Protein AF-A0A2S2PAQ0-F1 (afdb_monomer)

Secondary structure (DSSP, 8-state):
------PPP----SSHHHHHHHHHHHTHHHHHHTT--PPPPPPPEEEEEEEGGGHHHHHHHHHHTTTTEEEEEEESS--SSS--EEESSHHHHHHH-HHHH-TT-EEEEEEEPPTTSHHHHHHHTT--SEE-SSHHHHHHHHHHHS-TTGGGPPPHHHHHHHHHHHHHHHHHHHHHTTSSS------------

pLDDT: mean 84.8, std 15.91, range [36.09, 98.38]

InterPro domains:
  IPR031827 Domain of unknown function DUF4746 [PF15928] (6-154)

Nearest PDB structures (foldseek):
  3bkt-assembly3_D  TM=5.521E-01  e=5.620E-01  Escherichia coli
  8eau-assembly1_a  TM=3.356E-01  e=1.263E+00  Saccharomyces cerevisiae
  4fu0-assembly1_B  TM=3.353E-01  e=1.344E+00  Enterococcus faecalis

Mean predicted aligned error: 11.17 Å

Solvent-accessible surface area (backbone atoms only — not comparable to full-atom values): 11543 Å² total; per-residue (Å²): 134,84,78,87,73,81,75,80,85,75,92,71,60,88,51,66,58,52,35,41,49,49,47,47,68,77,39,42,71,62,29,61,79,65,70,59,73,66,72,72,81,81,73,58,17,31,26,37,32,32,54,45,90,46,43,85,69,47,51,63,53,47,65,78,35,53,90,39,44,80,47,62,34,34,20,51,39,91,44,68,90,70,53,44,52,35,34,71,56,70,68,57,51,63,77,62,30,68,84,72,56,44,89,60,18,20,36,39,34,31,33,43,69,50,92,84,42,55,68,56,49,62,53,52,76,71,60,50,81,42,65,43,94,42,43,70,55,6,45,62,53,32,47,48,74,49,42,98,59,45,90,78,56,78,19,54,56,58,54,52,49,53,54,51,51,53,53,50,49,55,51,51,55,55,53,67,70,60,69,80,80,82,83,82,84,80,80,85,78,86,80,86,137

Sequence (193 aa):
MKTDKKIPSVYTPRNPLSKASALTILFRKFCQNKGYVAPQPPLPQYLIIFDISKSNTVLPIIEDLEKAVVYYGFFRNADPENPKLLCKDPELLTTYGMDNVGKDAKLVLSVLMDDKEKSLLRFIDLGPIYVSPDHEVGIDDAIKFFPYNFDEMDGEIKLWLTQQEMKNEDMVEEYEFGEDEEGIIEEYSSQDQ

Foldseek 3Di:
DPPPDPDDDDDADPDPLSNLVCCCVVPVVVCVVVVNDRDDDDAQKKKFKAFPVCCVVVVVLCVVPVVFWPAKFKFLALDLQDTATAARDPVLDVVCDPVNSDRRIMIMTIGHQDDPCPSVVVSVVSPTPDMQPTRVSRVVSCCSNQPPCNVVDGHPSVVVVVVVVVVVVVVVVVVVVVPPPDDDDDDDDDDDD

Organism: Schizaphis graminum (NCBI:txid13262)

Structure (mmCIF, N/CA/C/O backbone):
data_AF-A0A2S2PAQ0-F1
#
_entry.id   AF-A0A2S2PAQ0-F1
#
loop_
_atom_site.group_PDB
_atom_site.id
_atom_site.type_symbol
_atom_site.label_atom_id
_atom_site.label_alt_id
_atom_site.label_comp_id
_atom_site.label_asym_id
_atom_site.label_entity_id
_atom_site.label_seq_id
_atom_site.pdbx_PDB_ins_code
_atom_site.Cartn_x
_atom_site.Cartn_y
_atom_site.Cartn_z
_atom_site.occupancy
_atom_site.B_iso_or_equiv
_atom_site.auth_seq_id
_atom_site.auth_comp_id
_atom_site.auth_asym_id
_atom_site.auth_atom_id
_atom_site.pdbx_PDB_model_num
ATOM 1 N N . MET A 1 1 ? 5.548 11.278 58.841 1.00 43.03 1 MET A N 1
ATOM 2 C CA . MET A 1 1 ? 4.468 10.335 58.471 1.00 43.03 1 MET A CA 1
ATOM 3 C C . MET A 1 1 ? 4.630 9.961 57.003 1.00 43.03 1 MET A C 1
ATOM 5 O O . MET A 1 1 ? 4.359 10.797 56.153 1.00 43.03 1 MET A O 1
ATOM 9 N N . LYS A 1 2 ? 5.139 8.760 56.694 1.00 50.47 2 LYS A N 1
ATOM 10 C CA . LYS A 1 2 ? 5.121 8.225 55.324 1.00 50.47 2 LYS A CA 1
ATOM 11 C C . LYS A 1 2 ? 3.715 7.691 55.074 1.00 50.47 2 LYS A C 1
ATOM 13 O O . LYS A 1 2 ? 3.274 6.791 55.779 1.00 50.47 2 LYS A O 1
ATOM 18 N N . THR A 1 3 ? 2.986 8.302 54.152 1.00 54.00 3 THR A N 1
ATOM 19 C CA . THR A 1 3 ? 1.668 7.819 53.743 1.00 54.00 3 THR A CA 1
ATOM 20 C C . THR A 1 3 ? 1.889 6.529 52.958 1.00 54.00 3 THR A C 1
ATOM 22 O O . THR A 1 3 ? 2.399 6.574 51.841 1.00 54.00 3 THR A O 1
ATOM 25 N N . ASP A 1 4 ? 1.555 5.386 53.558 1.00 67.81 4 ASP A N 1
ATOM 26 C CA . ASP A 1 4 ? 1.570 4.059 52.929 1.00 67.81 4 ASP A CA 1
ATOM 27 C C . ASP A 1 4 ? 0.431 3.991 51.893 1.00 67.81 4 ASP A C 1
ATOM 29 O O . ASP A 1 4 ? -0.640 3.421 52.101 1.00 67.81 4 ASP A O 1
ATOM 33 N N . LYS A 1 5 ? 0.589 4.746 50.802 1.00 71.25 5 LYS A N 1
ATOM 34 C CA . LYS A 1 5 ? -0.419 4.884 49.754 1.00 71.25 5 LYS A CA 1
ATOM 35 C C . LYS A 1 5 ? -0.269 3.683 48.826 1.00 71.25 5 LYS A C 1
ATOM 37 O O . LYS A 1 5 ? 0.555 3.699 47.916 1.00 71.25 5 LYS A O 1
ATOM 42 N N . LYS A 1 6 ? -1.056 2.631 49.066 1.00 74.81 6 LYS A N 1
ATOM 43 C CA . LYS A 1 6 ? -1.184 1.507 48.129 1.00 74.81 6 LYS A CA 1
ATOM 44 C C . LYS A 1 6 ? -1.727 2.035 46.803 1.00 74.81 6 LYS A C 1
ATOM 46 O O . LYS A 1 6 ? -2.906 2.363 46.698 1.00 74.81 6 LYS A O 1
ATOM 51 N N . ILE A 1 7 ? -0.848 2.160 45.813 1.00 78.75 7 ILE A N 1
ATOM 52 C CA . ILE A 1 7 ? -1.237 2.487 44.443 1.00 78.75 7 ILE A CA 1
ATOM 53 C C . ILE A 1 7 ? -1.919 1.236 43.879 1.00 78.75 7 ILE A C 1
ATOM 55 O O . ILE A 1 7 ? -1.296 0.172 43.872 1.00 78.75 7 ILE A O 1
ATOM 59 N N . PRO A 1 8 ? -3.188 1.319 43.450 1.00 78.19 8 PRO A N 1
ATOM 60 C CA . PRO A 1 8 ? -3.849 0.182 42.836 1.00 78.19 8 PRO A CA 1
ATOM 61 C C . PRO A 1 8 ? -3.156 -0.156 41.514 1.00 78.19 8 PRO A C 1
ATOM 63 O O . PRO A 1 8 ? -2.874 0.726 40.702 1.00 78.19 8 PRO A O 1
ATOM 66 N N . SER A 1 9 ? -2.888 -1.440 41.295 1.00 76.62 9 SER A N 1
ATOM 67 C CA . SER A 1 9 ? -2.490 -1.936 39.985 1.00 76.62 9 SER A CA 1
ATOM 68 C C . SER A 1 9 ? -3.692 -1.874 39.043 1.00 76.62 9 SER A C 1
ATOM 70 O O . SER A 1 9 ? -4.789 -2.321 39.374 1.00 76.62 9 SER A O 1
ATOM 72 N N . VAL A 1 10 ? -3.484 -1.307 37.857 1.00 75.38 10 VAL A N 1
ATOM 73 C CA . VAL A 1 10 ? -4.477 -1.284 36.781 1.00 75.38 10 VAL A CA 1
ATOM 74 C C . VAL A 1 10 ? -3.989 -2.216 35.686 1.00 75.38 10 VAL A C 1
ATOM 76 O O . VAL A 1 10 ? -2.867 -2.083 35.197 1.00 75.38 10 VAL A O 1
ATOM 79 N N . TYR A 1 11 ? -4.832 -3.179 35.320 1.00 78.12 11 TYR A N 1
ATOM 80 C CA . TYR A 1 11 ? -4.613 -3.970 34.120 1.00 78.12 11 TYR A CA 1
ATOM 81 C C . TYR A 1 11 ? -4.794 -3.077 32.892 1.00 78.12 11 TYR A C 1
ATOM 83 O O . TYR A 1 11 ? -5.810 -2.396 32.758 1.00 78.12 11 TYR A O 1
ATOM 91 N N . THR A 1 12 ? -3.823 -3.130 31.985 1.00 74.88 12 THR A N 1
ATOM 92 C CA . THR A 1 12 ? -3.857 -2.408 30.717 1.00 74.88 12 THR A CA 1
ATOM 93 C C . THR A 1 12 ? -3.765 -3.424 29.576 1.00 74.88 12 THR A C 1
ATOM 95 O O . THR A 1 12 ? -2.883 -4.289 29.614 1.00 74.88 12 THR A O 1
ATOM 98 N N . PRO A 1 13 ? -4.644 -3.347 28.560 1.00 79.62 13 PRO A N 1
ATOM 99 C CA . PRO A 1 13 ? -4.581 -4.224 27.395 1.00 79.62 13 PRO A CA 1
ATOM 100 C C . PRO A 1 13 ? -3.221 -4.178 26.684 1.00 79.62 13 PRO A C 1
ATOM 102 O O . PRO A 1 13 ? -2.508 -3.177 26.737 1.00 79.62 13 PRO A O 1
ATOM 105 N N . ARG A 1 14 ? -2.858 -5.251 25.974 1.00 77.19 14 ARG A N 1
ATOM 106 C CA . ARG A 1 14 ? -1.587 -5.303 25.223 1.00 77.19 14 ARG A CA 1
ATOM 107 C C . ARG A 1 14 ? -1.642 -4.499 23.919 1.00 77.19 14 ARG A C 1
ATOM 109 O O . ARG A 1 14 ? -0.679 -3.806 23.597 1.00 77.19 14 ARG A O 1
ATOM 116 N N . ASN A 1 15 ? -2.774 -4.550 23.214 1.00 77.38 15 ASN A N 1
ATOM 117 C CA . ASN A 1 15 ? -2.981 -3.875 21.933 1.00 77.38 15 ASN A CA 1
ATOM 118 C C . ASN A 1 15 ? -3.036 -2.336 22.119 1.00 77.38 15 ASN A C 1
ATOM 120 O O . ASN A 1 15 ? -3.803 -1.868 22.966 1.00 77.38 15 ASN A O 1
ATOM 124 N N . PRO A 1 16 ? -2.250 -1.538 21.363 1.00 77.75 16 PRO A N 1
ATOM 125 C CA . PRO A 1 16 ? -2.293 -0.072 21.386 1.00 77.75 16 PRO A CA 1
ATOM 126 C C . PRO A 1 16 ? -3.693 0.534 21.243 1.00 77.75 16 PRO A C 1
ATOM 128 O O . PRO A 1 16 ? -4.023 1.445 22.003 1.00 77.75 16 PRO A O 1
ATOM 131 N N . LEU A 1 17 ? -4.538 -0.006 20.360 1.00 80.19 17 LEU A N 1
ATOM 132 C CA . LEU A 1 17 ? -5.923 0.445 20.195 1.00 80.19 17 LEU A CA 1
ATOM 133 C C . LEU A 1 17 ? -6.727 0.199 21.471 1.00 80.19 17 LEU A C 1
ATOM 135 O O . LEU A 1 17 ? -7.376 1.099 21.993 1.00 80.19 17 LEU A O 1
ATOM 139 N N . SER A 1 18 ? -6.599 -0.990 22.057 1.00 81.44 18 SER A N 1
ATOM 140 C CA . SER A 1 18 ? -7.266 -1.315 23.318 1.00 81.44 18 SER A CA 1
ATOM 141 C C . SER A 1 18 ? -6.751 -0.466 24.489 1.00 81.44 18 SER A C 1
ATOM 143 O O . SER A 1 18 ? -7.531 -0.114 25.374 1.00 81.44 18 SER A O 1
ATOM 145 N N . LYS A 1 19 ? -5.461 -0.093 24.501 1.00 85.56 19 LYS A N 1
ATOM 146 C CA . LYS A 1 19 ? -4.895 0.857 25.480 1.00 85.56 19 LYS A CA 1
ATOM 147 C C . LYS A 1 19 ? -5.511 2.240 25.333 1.00 85.56 19 LYS A C 1
ATOM 149 O O . LYS A 1 19 ? -5.916 2.838 26.328 1.00 85.56 19 LYS A O 1
ATOM 154 N N . ALA A 1 20 ? -5.605 2.719 24.101 1.00 84.81 20 ALA A N 1
ATOM 155 C CA . ALA A 1 20 ? -6.231 3.985 23.774 1.00 84.81 20 ALA A CA 1
ATOM 156 C C . ALA A 1 20 ? -7.715 4.015 24.184 1.00 84.81 20 ALA A C 1
ATOM 158 O O . ALA A 1 20 ? -8.151 4.944 24.868 1.00 84.81 20 ALA A O 1
ATOM 159 N N . SER A 1 21 ? -8.469 2.952 23.887 1.00 84.12 21 SER A N 1
ATOM 160 C CA . SER A 1 21 ? -9.860 2.809 24.331 1.00 84.12 21 SER A CA 1
ATOM 161 C C . SER A 1 21 ? -9.977 2.785 25.859 1.00 84.12 21 SER A C 1
ATOM 163 O O . SER A 1 21 ? -10.826 3.477 26.423 1.00 84.12 21 SER A O 1
ATOM 165 N N . ALA A 1 22 ? -9.104 2.042 26.550 1.00 86.06 22 ALA A N 1
ATOM 166 C CA . ALA A 1 22 ? -9.083 1.997 28.011 1.00 86.06 22 ALA A CA 1
ATOM 167 C C . ALA A 1 22 ? -8.827 3.387 28.619 1.00 86.06 22 ALA A C 1
ATOM 169 O O . ALA A 1 22 ? -9.489 3.758 29.588 1.00 86.06 22 ALA A O 1
ATOM 170 N N . LEU A 1 23 ? -7.938 4.188 28.020 1.00 87.12 23 LEU A N 1
ATOM 171 C CA . LEU A 1 23 ? -7.684 5.569 28.437 1.00 87.12 23 LEU A CA 1
ATOM 172 C C . LEU A 1 23 ? -8.950 6.434 28.327 1.00 87.12 23 LEU A C 1
ATOM 174 O O . LEU A 1 23 ? -9.287 7.157 29.267 1.00 87.12 23 LEU A O 1
ATOM 178 N N . THR A 1 24 ? -9.683 6.330 27.214 1.00 84.88 24 THR A N 1
ATOM 179 C CA . THR A 1 24 ? -10.923 7.097 26.992 1.00 84.88 24 THR A CA 1
ATOM 180 C C . THR A 1 24 ? -12.032 6.712 27.968 1.00 84.88 24 THR A C 1
ATOM 182 O O . THR A 1 24 ? -12.782 7.582 28.416 1.00 84.88 24 THR A O 1
ATOM 185 N N . ILE A 1 25 ? -12.129 5.429 28.327 1.00 86.31 25 ILE A N 1
ATOM 186 C CA . ILE A 1 25 ? -13.130 4.926 29.276 1.00 86.31 25 ILE A CA 1
ATOM 187 C C . ILE A 1 25 ? -12.772 5.339 30.710 1.00 86.31 25 ILE A C 1
ATOM 189 O O . ILE A 1 25 ? -13.604 5.919 31.408 1.00 86.31 25 ILE A O 1
ATOM 193 N N . LEU A 1 26 ? -11.535 5.081 31.147 1.00 88.75 26 LEU A N 1
ATOM 194 C CA . LEU A 1 26 ? -11.095 5.317 32.528 1.00 88.75 26 LEU A CA 1
ATOM 195 C C . LEU A 1 26 ? -10.900 6.807 32.844 1.00 88.75 26 LEU A C 1
ATOM 197 O O . LEU A 1 26 ? -11.175 7.246 33.960 1.00 88.75 26 LEU A O 1
ATOM 201 N N . PHE A 1 27 ? -10.459 7.600 31.865 1.00 89.81 27 PHE A N 1
ATOM 202 C CA . PHE A 1 27 ? -10.092 9.007 32.046 1.00 89.81 27 PHE A CA 1
ATOM 203 C C . PHE A 1 27 ? -10.850 9.933 31.089 1.00 89.81 27 PHE A C 1
ATOM 205 O O . PHE A 1 27 ? -10.283 10.865 30.514 1.00 89.81 27 PHE A O 1
ATOM 212 N N . ARG A 1 28 ? -12.163 9.718 30.944 1.00 87.56 28 ARG A N 1
ATOM 213 C CA . ARG A 1 28 ? -13.024 10.456 30.002 1.00 87.56 28 ARG A CA 1
ATOM 214 C C . ARG A 1 28 ? -12.876 11.981 30.079 1.00 87.56 28 ARG A C 1
ATOM 216 O O . ARG A 1 28 ? -12.671 12.617 29.052 1.00 87.56 28 ARG A O 1
ATOM 223 N N . LYS A 1 29 ? -12.937 12.574 31.282 1.00 90.12 29 LYS A N 1
ATOM 224 C CA . LYS A 1 29 ? -12.815 14.039 31.464 1.00 90.12 29 LYS A CA 1
ATOM 225 C C . LYS A 1 29 ? -11.451 14.574 31.018 1.00 90.12 29 LYS A C 1
ATOM 227 O O . LYS A 1 29 ? -11.377 15.639 30.419 1.00 90.12 29 LYS A O 1
ATOM 232 N N . PHE A 1 30 ? -10.381 13.833 31.302 1.00 90.19 30 PHE A N 1
ATOM 233 C CA . PHE A 1 30 ? -9.031 14.204 30.883 1.00 90.19 30 PHE A CA 1
ATOM 234 C C . PHE A 1 30 ? -8.909 14.180 29.357 1.00 90.19 30 PHE A C 1
ATOM 236 O O . PHE A 1 30 ? -8.431 15.147 28.772 1.00 90.19 30 PHE A O 1
ATOM 243 N N . CYS A 1 31 ? -9.411 13.117 28.723 1.00 88.62 31 CYS A N 1
ATOM 244 C CA . CYS A 1 31 ? -9.395 12.969 27.270 1.00 88.62 31 CYS A CA 1
ATOM 245 C C . CYS A 1 31 ? -10.181 14.092 26.578 1.00 88.62 31 CYS A C 1
ATOM 247 O O . CYS A 1 31 ? -9.656 14.737 25.677 1.00 88.62 31 CYS A O 1
ATOM 249 N N . GLN A 1 32 ? -11.396 14.389 27.052 1.00 86.50 32 GLN A N 1
ATOM 250 C CA . GLN A 1 32 ? -12.235 15.461 26.503 1.00 86.50 32 GLN A CA 1
ATOM 251 C C . GLN A 1 32 ? -11.567 16.835 26.602 1.00 86.50 32 GLN A C 1
ATOM 253 O O . GLN A 1 32 ? -11.502 17.558 25.614 1.00 86.50 32 GLN A O 1
ATOM 258 N N . ASN A 1 33 ? -11.007 17.171 27.766 1.00 92.50 33 ASN A N 1
ATOM 259 C CA . ASN A 1 33 ? -10.347 18.462 27.977 1.00 92.50 33 ASN A CA 1
ATOM 260 C C . ASN A 1 33 ? -9.068 18.630 27.144 1.00 92.50 33 ASN A C 1
ATOM 262 O O . ASN A 1 33 ? -8.611 19.751 26.940 1.00 92.50 33 ASN A O 1
ATOM 266 N N . LYS A 1 34 ? -8.464 17.523 26.707 1.00 89.56 34 LYS A N 1
ATOM 267 C CA . LYS A 1 34 ? -7.247 17.503 25.890 1.00 89.56 34 LYS A CA 1
ATOM 268 C C . LYS A 1 34 ? -7.523 17.275 24.404 1.00 89.56 34 LYS A C 1
ATOM 270 O O . LYS A 1 34 ? -6.568 17.156 23.648 1.00 89.56 34 LYS A O 1
ATOM 275 N N . GLY A 1 35 ? -8.792 17.197 23.992 1.00 85.31 35 GLY A N 1
ATOM 276 C CA . GLY A 1 35 ? -9.162 16.913 22.603 1.00 85.31 35 GLY A CA 1
ATOM 277 C C . GLY A 1 35 ? -8.720 15.527 22.125 1.00 85.31 35 GLY A C 1
ATOM 278 O O . GLY A 1 35 ? -8.559 15.313 20.931 1.00 85.31 35 GLY A O 1
ATOM 279 N N . TYR A 1 36 ? -8.491 14.586 23.045 1.00 83.69 36 TYR A N 1
ATOM 280 C CA . TYR A 1 36 ? -8.069 13.239 22.690 1.00 83.69 36 TYR A CA 1
ATOM 281 C C . TYR A 1 36 ? -9.215 12.483 22.015 1.00 83.69 36 TYR A C 1
ATOM 283 O O . TYR A 1 36 ? -10.272 12.274 22.619 1.00 83.69 36 TYR A O 1
ATOM 291 N N . VAL A 1 37 ? -8.970 12.030 20.789 1.00 78.31 37 VAL A N 1
ATOM 292 C CA . VAL A 1 37 ? -9.860 11.153 20.030 1.00 78.31 37 VAL A CA 1
ATOM 293 C C . VAL A 1 37 ? -9.234 9.765 20.010 1.00 78.31 37 VAL A C 1
ATOM 295 O O . VAL A 1 37 ? -8.076 9.607 19.628 1.00 78.31 37 VAL A O 1
ATOM 298 N N . ALA A 1 38 ? -9.984 8.760 20.464 1.00 74.38 38 ALA A N 1
ATOM 299 C CA . ALA A 1 38 ? -9.503 7.389 20.415 1.00 74.38 38 ALA A CA 1
ATOM 300 C C . ALA A 1 38 ? -9.330 6.955 18.945 1.00 74.38 38 ALA A C 1
ATOM 302 O O . ALA A 1 38 ? -10.250 7.173 18.151 1.00 74.38 38 ALA A O 1
ATOM 303 N N . PRO A 1 39 ? -8.201 6.321 18.586 1.00 73.50 39 PRO A N 1
ATOM 304 C CA . PRO A 1 39 ? -8.032 5.702 17.285 1.00 73.50 39 PRO A CA 1
ATOM 305 C C . PRO A 1 39 ? -9.097 4.618 17.117 1.00 73.50 39 PRO A C 1
ATOM 307 O O . PRO A 1 39 ? -9.311 3.789 18.009 1.00 73.50 39 PRO A O 1
ATOM 310 N N . GLN A 1 40 ? -9.798 4.665 15.990 1.00 75.69 40 GLN A N 1
ATOM 311 C CA . GLN A 1 40 ? -10.769 3.640 15.631 1.00 75.69 40 GLN A CA 1
ATOM 312 C C . GLN A 1 40 ? -10.040 2.414 15.074 1.00 75.69 40 GLN A C 1
ATOM 314 O O . GLN A 1 40 ? -8.959 2.566 14.497 1.00 75.69 40 GLN A O 1
ATOM 319 N N . PRO A 1 41 ? -10.585 1.199 15.266 1.00 75.44 41 PRO A N 1
ATOM 320 C CA . PRO A 1 41 ? -10.065 0.042 14.556 1.00 75.44 41 PRO A CA 1
ATOM 321 C C . PRO A 1 41 ? -10.138 0.290 13.041 1.00 75.44 41 PRO A C 1
ATOM 323 O O . PRO A 1 41 ? -11.094 0.928 12.585 1.00 75.44 41 PRO A O 1
ATOM 326 N N . PRO A 1 42 ? -9.147 -0.189 12.271 1.00 82.38 42 PRO A N 1
ATOM 327 C CA . PRO A 1 42 ? -9.199 -0.099 10.820 1.00 82.38 42 PRO A CA 1
ATOM 328 C C . PRO A 1 42 ? -10.442 -0.826 10.302 1.00 82.38 42 PRO A C 1
ATOM 330 O O . PRO A 1 42 ? -10.878 -1.830 10.872 1.00 82.38 42 PRO A O 1
ATOM 333 N N . LEU A 1 43 ? -11.028 -0.290 9.235 1.00 89.50 43 LEU A N 1
ATOM 334 C CA . LEU A 1 43 ? -12.143 -0.942 8.562 1.00 89.50 43 LEU A CA 1
ATOM 335 C C . LEU A 1 43 ? -11.651 -2.232 7.879 1.00 89.50 43 LEU A C 1
ATOM 337 O O . LEU A 1 43 ? -10.492 -2.281 7.459 1.00 89.50 43 LEU A O 1
ATOM 341 N N . PRO A 1 44 ? -12.501 -3.269 7.749 1.00 92.00 44 PRO A N 1
ATOM 342 C CA . PRO A 1 44 ? -12.154 -4.473 7.000 1.00 92.00 44 PRO A CA 1
ATOM 343 C C . PRO A 1 44 ? -11.717 -4.121 5.575 1.00 92.00 44 PRO A C 1
ATOM 345 O O . PRO A 1 44 ? -12.438 -3.426 4.857 1.00 92.00 44 PRO A O 1
ATOM 348 N N . GLN A 1 45 ? -10.534 -4.585 5.178 1.00 94.62 45 GLN A N 1
ATOM 349 C CA . GLN A 1 45 ? -9.919 -4.247 3.896 1.00 94.62 45 GLN A CA 1
ATOM 350 C C . GLN A 1 45 ? -9.009 -5.374 3.403 1.00 94.62 45 GLN A C 1
ATOM 352 O O . GLN A 1 45 ? -8.531 -6.181 4.196 1.00 94.62 45 GLN A O 1
ATOM 357 N N . TYR A 1 46 ? -8.750 -5.398 2.100 1.00 96.94 46 TYR A N 1
ATOM 358 C CA . TYR A 1 46 ? -7.847 -6.330 1.430 1.00 96.94 46 TYR A CA 1
ATOM 359 C C . TYR A 1 46 ? -6.646 -5.574 0.866 1.00 96.94 46 TYR A C 1
ATOM 361 O O . TYR A 1 46 ? -6.807 -4.477 0.322 1.00 96.94 46 TYR A O 1
ATOM 369 N N . LEU A 1 47 ? -5.459 -6.184 0.929 1.00 97.88 47 LEU A N 1
ATOM 370 C CA . LEU A 1 47 ? -4.322 -5.735 0.135 1.00 97.88 47 LEU A CA 1
ATOM 371 C C . LEU A 1 47 ? -4.378 -6.403 -1.238 1.00 97.88 47 LEU A C 1
ATOM 373 O O . LEU A 1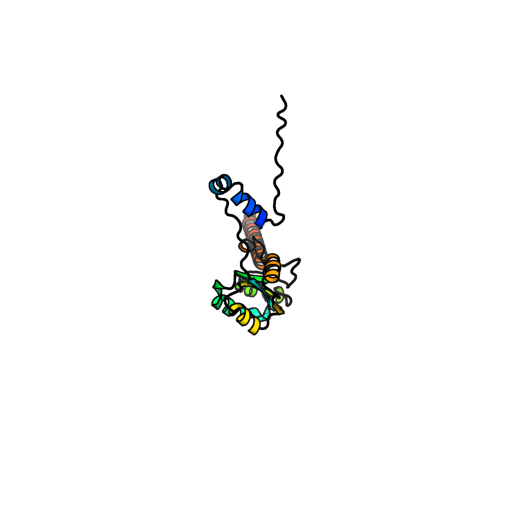 47 ? -4.525 -7.623 -1.343 1.00 97.88 47 LEU A O 1
ATOM 377 N N . ILE A 1 48 ? -4.217 -5.611 -2.291 1.00 98.12 48 ILE A N 1
ATOM 378 C CA . ILE A 1 48 ? -4.121 -6.096 -3.665 1.00 98.12 48 ILE A CA 1
ATOM 379 C C . ILE A 1 48 ? -2.829 -5.564 -4.269 1.00 98.12 48 ILE A C 1
ATOM 381 O O . ILE A 1 48 ? -2.542 -4.371 -4.183 1.00 98.12 48 ILE A O 1
ATOM 385 N N . ILE A 1 49 ? -2.047 -6.440 -4.895 1.00 98.38 49 ILE A N 1
ATOM 386 C CA . ILE A 1 49 ? -0.796 -6.061 -5.553 1.00 98.38 49 ILE A CA 1
ATOM 387 C C . ILE A 1 49 ? -0.873 -6.437 -7.024 1.00 98.38 49 ILE A C 1
ATOM 389 O O . ILE A 1 49 ? -1.152 -7.583 -7.381 1.00 98.38 49 ILE A O 1
ATOM 393 N N . PHE A 1 50 ? -0.558 -5.476 -7.880 1.00 98.31 50 PHE A N 1
ATOM 394 C CA . PHE A 1 50 ? -0.396 -5.647 -9.313 1.00 98.31 50 PHE A CA 1
ATOM 395 C C . PHE A 1 50 ? 1.055 -5.441 -9.722 1.00 98.31 50 PHE A C 1
ATOM 397 O O . PHE A 1 50 ? 1.821 -4.707 -9.092 1.00 98.31 50 PHE A O 1
ATOM 404 N N . ASP A 1 51 ? 1.417 -6.061 -10.840 1.00 96.88 51 ASP A N 1
ATOM 405 C CA . ASP A 1 51 ? 2.615 -5.651 -11.552 1.00 96.88 51 ASP A CA 1
ATOM 406 C C . ASP A 1 51 ? 2.467 -4.215 -12.076 1.00 96.88 51 ASP A C 1
ATOM 408 O O . ASP A 1 51 ? 1.378 -3.821 -12.504 1.00 96.88 51 ASP A O 1
ATOM 412 N N . ILE A 1 52 ? 3.557 -3.441 -12.066 1.00 94.94 52 ILE A N 1
ATOM 413 C CA . ILE A 1 52 ? 3.546 -2.049 -12.533 1.00 94.94 52 ILE A CA 1
ATOM 414 C C . ILE A 1 52 ? 3.052 -1.917 -13.978 1.00 94.94 52 ILE A C 1
ATOM 416 O O . ILE A 1 52 ? 2.412 -0.925 -14.312 1.00 94.94 52 ILE A O 1
ATOM 420 N N . SER A 1 53 ? 3.265 -2.933 -14.822 1.00 93.38 53 SER A N 1
ATOM 421 C CA . SER A 1 53 ? 2.790 -2.949 -16.214 1.00 93.38 53 SER A CA 1
ATOM 422 C C . SER A 1 53 ? 1.267 -2.842 -16.357 1.00 93.38 53 SER A C 1
ATOM 424 O O . SER A 1 53 ? 0.781 -2.457 -17.420 1.00 93.38 53 SER A O 1
ATOM 426 N N . LYS A 1 54 ? 0.505 -3.153 -15.300 1.00 95.31 54 LYS A N 1
ATOM 427 C CA . LYS A 1 54 ? -0.963 -3.072 -15.287 1.00 95.31 54 LYS A CA 1
ATOM 428 C C . LYS A 1 54 ? -1.501 -1.725 -14.805 1.00 95.31 54 LYS A C 1
ATOM 430 O O . LYS A 1 54 ? -2.717 -1.543 -14.812 1.00 95.31 54 LYS A O 1
ATOM 435 N N . SER A 1 55 ? -0.643 -0.778 -14.416 1.00 93.94 55 SER A N 1
ATOM 436 C CA . SER A 1 55 ? -1.055 0.524 -13.867 1.00 93.94 55 SER A CA 1
ATOM 437 C C . SER A 1 55 ? -2.080 1.241 -14.750 1.00 93.94 55 SER A C 1
ATOM 439 O O . SER A 1 55 ? -3.138 1.616 -14.260 1.00 93.94 55 SER A O 1
ATOM 441 N N . ASN A 1 56 ? -1.844 1.315 -16.063 1.00 93.81 56 ASN A N 1
ATOM 442 C CA . ASN A 1 56 ? -2.741 1.972 -17.024 1.00 93.81 56 ASN A CA 1
ATOM 443 C C . ASN A 1 56 ? -4.159 1.376 -17.069 1.00 93.81 56 ASN A C 1
ATOM 445 O O . ASN A 1 56 ? -5.096 2.046 -17.491 1.00 93.81 56 ASN A O 1
ATOM 449 N N . THR A 1 57 ? -4.328 0.112 -16.675 1.00 96.38 57 THR A N 1
ATOM 450 C CA . THR A 1 57 ? -5.637 -0.558 -16.623 1.00 96.38 57 THR A CA 1
ATOM 451 C C . THR A 1 57 ? -6.262 -0.481 -15.233 1.00 96.38 57 THR A C 1
ATOM 453 O O . THR A 1 57 ? -7.482 -0.423 -15.116 1.00 96.38 57 THR A O 1
ATOM 456 N N . VAL A 1 58 ? -5.442 -0.476 -14.180 1.00 97.25 58 VAL A N 1
ATOM 457 C CA . VAL A 1 58 ? -5.906 -0.446 -12.787 1.00 97.25 58 VAL A CA 1
ATOM 458 C C . VAL A 1 58 ? -6.309 0.969 -12.362 1.00 97.25 58 VAL A C 1
ATOM 460 O O . VAL A 1 58 ? -7.341 1.119 -11.716 1.00 97.25 58 VAL A O 1
ATOM 463 N N . LEU A 1 59 ? -5.542 1.998 -12.742 1.00 96.88 59 LEU A N 1
ATOM 464 C CA . LEU A 1 59 ? -5.770 3.394 -12.339 1.00 96.88 59 LEU A CA 1
ATOM 465 C C . LEU A 1 59 ? -7.193 3.903 -12.660 1.00 96.88 59 LEU A C 1
ATOM 467 O O . LEU A 1 59 ? -7.826 4.423 -11.745 1.00 96.88 59 LEU A O 1
ATOM 471 N N . PRO A 1 60 ? -7.773 3.671 -13.857 1.00 96.81 60 PRO A N 1
ATOM 472 C CA . PRO A 1 60 ? -9.159 4.073 -14.126 1.00 96.81 60 PRO A CA 1
ATOM 473 C C . PRO A 1 60 ? -10.185 3.411 -13.192 1.00 96.81 60 PRO A C 1
ATOM 475 O O . PRO A 1 60 ? -11.187 4.018 -12.833 1.00 96.81 60 PRO A O 1
ATOM 478 N N . ILE A 1 61 ? -9.936 2.169 -12.755 1.00 96.56 61 ILE A N 1
ATOM 479 C CA . ILE A 1 61 ? -10.819 1.485 -11.796 1.00 96.56 61 ILE A CA 1
ATOM 480 C C . ILE A 1 61 ? -10.678 2.091 -10.397 1.00 96.56 61 ILE A C 1
ATOM 482 O O . ILE A 1 61 ? -11.662 2.154 -9.664 1.00 96.56 61 ILE A O 1
ATOM 486 N N . ILE A 1 62 ? -9.476 2.541 -10.020 1.00 96.44 62 ILE A N 1
ATOM 487 C CA . ILE A 1 62 ? -9.264 3.272 -8.763 1.00 96.44 62 ILE A CA 1
ATOM 488 C C . ILE A 1 62 ? -10.090 4.560 -8.763 1.00 96.44 62 ILE A C 1
ATOM 490 O O . ILE A 1 62 ? -10.761 4.832 -7.772 1.00 96.44 62 ILE A O 1
ATOM 494 N N . GLU A 1 63 ? -10.081 5.310 -9.866 1.00 95.12 63 GLU A N 1
ATOM 495 C CA . GLU A 1 63 ? -10.879 6.534 -10.020 1.00 95.12 63 GLU A CA 1
ATOM 496 C C . GLU A 1 63 ? -12.385 6.243 -9.924 1.00 95.12 63 GLU A C 1
ATOM 498 O O . GLU A 1 63 ? -13.098 6.895 -9.160 1.00 95.12 63 GLU A O 1
ATOM 503 N N . ASP A 1 64 ? -12.867 5.203 -10.612 1.00 95.62 64 ASP A N 1
ATOM 504 C CA . ASP A 1 64 ? -14.271 4.766 -10.545 1.00 95.62 64 ASP A CA 1
ATOM 505 C C . ASP A 1 64 ? -14.696 4.310 -9.134 1.00 95.62 64 ASP A C 1
ATOM 507 O O . ASP A 1 64 ? -15.872 4.402 -8.763 1.00 95.62 64 ASP A O 1
ATOM 511 N N . LEU A 1 65 ? -13.755 3.773 -8.350 1.00 93.75 65 LEU A N 1
ATOM 512 C CA . LEU A 1 65 ? -13.972 3.193 -7.023 1.00 93.75 65 LEU A CA 1
ATOM 513 C C . LEU A 1 65 ? -13.281 3.994 -5.909 1.00 93.75 65 LEU A C 1
ATOM 515 O O . LEU A 1 65 ? -12.905 3.415 -4.887 1.00 93.75 65 LEU A O 1
ATOM 519 N N . GLU A 1 66 ? -13.180 5.320 -6.050 1.00 92.94 66 GLU A N 1
ATOM 520 C CA . GLU A 1 66 ? -12.483 6.209 -5.099 1.00 92.94 66 GLU A CA 1
ATOM 521 C C . GLU A 1 66 ? -12.920 6.006 -3.634 1.00 92.94 66 GLU A C 1
ATOM 523 O O . GLU A 1 66 ? -12.139 6.165 -2.705 1.00 92.94 66 GLU A O 1
ATOM 528 N N . LYS A 1 67 ? -14.183 5.618 -3.411 1.00 92.50 67 LYS A N 1
ATOM 529 C CA . LYS A 1 67 ? -14.756 5.420 -2.069 1.00 92.50 67 LYS A CA 1
ATOM 530 C C . LYS A 1 67 ? -14.381 4.081 -1.446 1.00 92.50 67 LYS A C 1
ATOM 532 O O . LYS A 1 67 ? -14.507 3.928 -0.234 1.00 92.50 67 LYS A O 1
ATOM 537 N N . ALA A 1 68 ? -14.017 3.103 -2.270 1.00 94.44 68 ALA A N 1
ATOM 538 C CA . ALA A 1 68 ? -13.626 1.773 -1.827 1.00 94.44 68 ALA A CA 1
ATOM 539 C C . ALA A 1 68 ? -12.106 1.657 -1.668 1.00 94.44 68 ALA A C 1
ATOM 541 O O . ALA A 1 68 ? -11.649 0.863 -0.853 1.00 94.44 68 ALA A O 1
ATOM 542 N N . VAL A 1 69 ? -11.313 2.433 -2.409 1.00 95.88 69 VAL A N 1
ATOM 543 C CA . VAL A 1 69 ? -9.850 2.423 -2.292 1.00 95.88 69 VAL A CA 1
ATOM 544 C C . VAL A 1 69 ? -9.415 3.388 -1.189 1.00 95.88 69 VAL A C 1
ATOM 546 O O . VAL A 1 69 ? -9.611 4.591 -1.303 1.00 95.88 69 VAL A O 1
ATOM 549 N N . VAL A 1 70 ? -8.812 2.866 -0.118 1.00 93.94 70 VAL A N 1
ATOM 550 C CA . VAL A 1 70 ? -8.299 3.693 0.991 1.00 93.94 70 VAL A CA 1
ATOM 551 C C . VAL A 1 70 ? -6.970 4.327 0.609 1.00 93.94 70 VAL A C 1
ATOM 553 O O . VAL A 1 70 ? -6.778 5.528 0.759 1.00 93.94 70 VAL A O 1
ATOM 556 N N . TYR A 1 71 ? -6.055 3.498 0.110 1.00 96.25 71 TYR A N 1
ATOM 557 C CA . TYR A 1 71 ? -4.711 3.901 -0.275 1.00 96.25 71 TYR A CA 1
ATOM 558 C C . TYR A 1 71 ? -4.284 3.151 -1.527 1.00 96.25 71 TYR A C 1
ATOM 560 O O . TYR A 1 71 ? -4.633 1.984 -1.717 1.00 96.25 71 TYR A O 1
ATOM 568 N N . TYR A 1 72 ? -3.475 3.803 -2.351 1.00 97.56 72 TYR A N 1
ATOM 569 C CA . TYR A 1 72 ? -2.671 3.134 -3.358 1.00 97.56 72 TYR A CA 1
ATOM 570 C C . TYR A 1 72 ? -1.299 3.801 -3.448 1.00 97.56 72 TYR A C 1
ATOM 572 O O . TYR A 1 72 ? -1.113 4.950 -3.042 1.00 97.56 72 TYR A O 1
ATOM 580 N N . GLY A 1 73 ? -0.321 3.062 -3.954 1.00 97.38 73 GLY A N 1
ATOM 581 C CA . GLY A 1 73 ? 1.019 3.584 -4.166 1.00 97.38 73 GLY A CA 1
ATOM 582 C C . GLY A 1 73 ? 1.849 2.673 -5.051 1.00 97.38 73 GLY A C 1
ATOM 583 O O . GLY A 1 73 ? 1.568 1.480 -5.201 1.00 97.38 73 GLY A O 1
ATOM 584 N N . PHE A 1 74 ? 2.891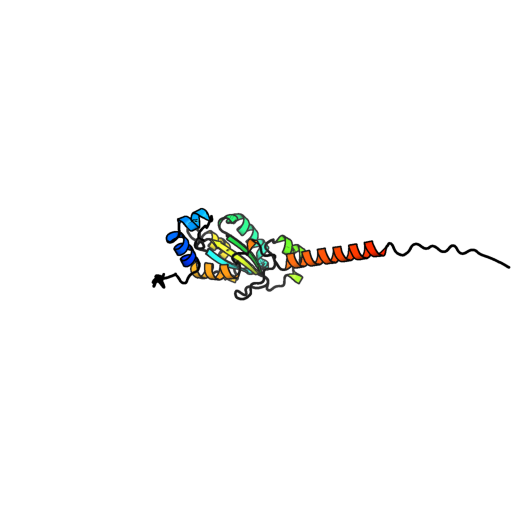 3.252 -5.631 1.00 97.69 74 PHE A N 1
ATOM 585 C CA . PHE A 1 74 ? 3.865 2.534 -6.433 1.00 97.69 74 PHE A CA 1
ATOM 586 C C . PHE A 1 74 ? 5.078 2.214 -5.579 1.00 97.69 74 PHE A C 1
ATOM 588 O O . PHE A 1 74 ? 5.668 3.104 -4.972 1.00 97.69 74 PHE A O 1
ATOM 595 N N . PHE A 1 75 ? 5.468 0.948 -5.540 1.00 97.69 75 PHE A N 1
ATOM 596 C CA . PHE A 1 75 ? 6.572 0.462 -4.721 1.00 97.69 75 PHE A CA 1
ATOM 597 C C . PHE A 1 75 ? 7.630 -0.191 -5.601 1.00 97.69 75 PHE A C 1
ATOM 599 O O . PHE A 1 75 ? 7.311 -0.753 -6.646 1.00 97.69 75 PHE A O 1
ATOM 606 N N . ARG A 1 76 ? 8.897 -0.143 -5.183 1.00 95.56 76 ARG A N 1
ATOM 607 C CA . ARG A 1 76 ? 10.018 -0.746 -5.927 1.00 95.56 76 ARG A CA 1
ATOM 608 C C . ARG A 1 76 ? 9.898 -2.267 -6.036 1.00 95.56 76 ARG A C 1
ATOM 610 O O . ARG A 1 76 ? 10.402 -2.851 -6.986 1.00 95.56 76 ARG A O 1
ATOM 617 N N . ASN A 1 77 ? 9.252 -2.899 -5.064 1.00 94.06 77 ASN A N 1
ATOM 618 C CA . ASN A 1 77 ? 8.972 -4.326 -5.026 1.00 94.06 77 ASN A CA 1
ATOM 619 C C . ASN A 1 77 ? 7.757 -4.594 -4.118 1.00 94.06 77 ASN A C 1
ATOM 621 O O . ASN A 1 77 ? 7.210 -3.679 -3.504 1.00 94.06 77 ASN A O 1
ATOM 625 N N . ALA A 1 78 ? 7.346 -5.859 -4.032 1.00 92.31 78 ALA A N 1
ATOM 626 C CA . ALA A 1 78 ? 6.334 -6.329 -3.087 1.00 92.31 78 ALA A CA 1
ATOM 627 C C . ALA A 1 78 ? 6.975 -6.949 -1.832 1.00 92.31 78 ALA A C 1
ATOM 629 O O . ALA A 1 78 ? 6.559 -8.024 -1.410 1.00 92.31 78 ALA A O 1
ATOM 630 N N . ASP A 1 79 ? 8.020 -6.328 -1.274 1.00 92.94 79 ASP A N 1
ATOM 631 C CA . ASP A 1 79 ? 8.619 -6.785 -0.015 1.00 92.94 79 ASP A CA 1
ATOM 632 C C . ASP A 1 79 ? 7.865 -6.177 1.185 1.00 92.94 79 ASP A C 1
ATOM 634 O O . ASP A 1 79 ? 7.988 -4.973 1.425 1.00 92.94 79 ASP A O 1
ATOM 638 N N . PRO A 1 80 ? 7.078 -6.970 1.936 1.00 90.06 80 PRO A N 1
ATOM 639 C CA . PRO A 1 80 ? 6.298 -6.463 3.059 1.00 90.06 80 PRO A CA 1
ATOM 640 C C . PRO A 1 80 ? 7.160 -6.088 4.275 1.00 90.06 80 PRO A C 1
ATOM 642 O O . PRO A 1 80 ? 6.691 -5.339 5.126 1.00 90.06 80 PRO A O 1
ATOM 645 N N . GLU A 1 81 ? 8.397 -6.579 4.389 1.00 91.50 81 GLU A N 1
ATOM 646 C CA . GLU A 1 81 ? 9.271 -6.256 5.529 1.00 91.50 81 GLU A CA 1
ATOM 647 C C . GLU A 1 81 ? 9.986 -4.913 5.340 1.00 91.50 81 GLU A C 1
ATOM 649 O O . GLU A 1 81 ? 10.316 -4.229 6.311 1.00 91.50 81 GLU A O 1
ATOM 654 N N . ASN A 1 82 ? 10.240 -4.524 4.088 1.00 91.88 82 ASN A N 1
ATOM 655 C CA . ASN A 1 82 ? 10.920 -3.275 3.756 1.00 91.88 82 ASN A CA 1
ATOM 656 C C . ASN A 1 82 ? 10.328 -2.622 2.493 1.00 91.88 82 ASN A C 1
ATOM 658 O O . ASN A 1 82 ? 10.990 -2.552 1.449 1.00 91.88 82 ASN A O 1
ATOM 662 N N . PRO A 1 83 ? 9.072 -2.150 2.569 1.00 93.88 83 PRO A N 1
ATOM 663 C CA . PRO A 1 83 ? 8.394 -1.570 1.424 1.00 93.88 83 PRO A CA 1
ATOM 664 C C . PRO A 1 83 ? 9.008 -0.217 1.067 1.00 93.88 83 PRO A C 1
ATOM 666 O O . PRO A 1 83 ? 9.065 0.710 1.876 1.00 93.88 83 PRO A O 1
ATOM 669 N N . LYS A 1 84 ? 9.459 -0.090 -0.183 1.00 95.62 84 LYS A N 1
ATOM 670 C CA . LYS A 1 84 ? 10.076 1.135 -0.711 1.00 95.62 84 LYS A CA 1
ATOM 671 C C . LYS A 1 84 ? 9.112 1.869 -1.629 1.00 95.62 84 LYS A C 1
ATOM 673 O O . LYS A 1 84 ? 8.926 1.456 -2.774 1.00 95.62 84 LYS A O 1
ATOM 678 N N . LEU A 1 85 ? 8.510 2.941 -1.120 1.00 97.25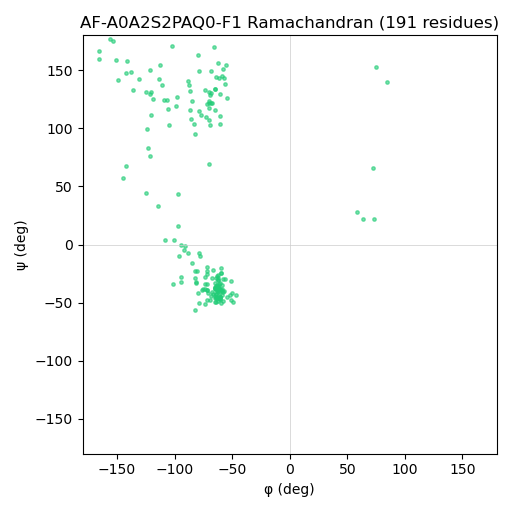 85 LEU A N 1
ATOM 679 C CA . LEU A 1 85 ? 7.600 3.806 -1.869 1.00 97.25 85 LEU A CA 1
ATOM 680 C C . LEU A 1 85 ? 8.363 4.590 -2.951 1.00 97.25 85 LEU A C 1
ATOM 682 O O . LEU A 1 85 ? 9.262 5.370 -2.645 1.00 97.25 85 LEU A O 1
ATOM 686 N N . LEU A 1 86 ? 7.967 4.419 -4.210 1.00 96.62 86 LEU A N 1
ATOM 687 C CA . LEU A 1 86 ? 8.462 5.198 -5.347 1.00 96.62 86 LEU A CA 1
ATOM 688 C C . LEU A 1 86 ? 7.733 6.531 -5.450 1.00 96.62 86 LEU A C 1
ATOM 690 O O . LEU A 1 86 ? 8.355 7.592 -5.441 1.00 96.62 86 LEU A O 1
ATOM 694 N N . CYS A 1 87 ? 6.409 6.465 -5.536 1.00 96.44 87 CYS A N 1
ATOM 695 C CA . CYS A 1 87 ? 5.526 7.617 -5.593 1.00 96.44 87 CYS A CA 1
ATOM 696 C C . CYS A 1 87 ? 4.078 7.189 -5.323 1.00 96.44 87 CYS A C 1
ATOM 698 O O . CYS A 1 87 ? 3.736 6.005 -5.336 1.00 96.44 87 CYS A O 1
ATOM 700 N N . LYS A 1 88 ? 3.227 8.184 -5.082 1.00 95.56 88 LYS A N 1
ATOM 701 C CA . LYS A 1 88 ? 1.767 8.027 -5.006 1.00 95.56 88 LYS A CA 1
ATOM 702 C C . LYS A 1 88 ? 1.098 8.499 -6.295 1.00 95.56 88 LYS A C 1
ATOM 704 O O . LYS A 1 88 ? 0.112 7.926 -6.726 1.00 95.56 88 LYS A O 1
ATOM 709 N N . ASP A 1 89 ? 1.683 9.522 -6.909 1.00 94.31 89 ASP A N 1
ATOM 710 C CA . ASP A 1 89 ? 1.203 10.114 -8.145 1.00 94.31 89 ASP A CA 1
ATOM 711 C C . ASP A 1 89 ? 1.745 9.340 -9.364 1.00 94.31 89 ASP A C 1
ATOM 713 O O . ASP A 1 89 ? 2.970 9.193 -9.494 1.00 94.31 89 ASP A O 1
ATOM 717 N N . PRO A 1 90 ? 0.872 8.827 -10.251 1.00 93.31 90 PRO A N 1
ATOM 718 C CA . PRO A 1 90 ? 1.296 8.167 -11.481 1.00 93.31 90 PRO A CA 1
ATOM 719 C C . PRO A 1 90 ? 2.057 9.090 -12.445 1.00 93.31 90 PRO A C 1
ATOM 721 O O . PRO A 1 90 ? 2.896 8.592 -13.201 1.00 93.31 90 PRO A O 1
ATOM 724 N N . GLU A 1 91 ? 1.840 10.408 -12.423 1.00 93.38 91 GLU A N 1
ATOM 725 C CA . GLU A 1 91 ? 2.553 11.346 -13.303 1.00 93.38 91 GLU A CA 1
ATOM 726 C C . GLU A 1 91 ? 4.063 11.335 -13.025 1.00 93.38 91 GLU A C 1
ATOM 728 O O . GLU A 1 91 ? 4.879 11.332 -13.953 1.00 93.38 91 GLU A O 1
ATOM 733 N N . LEU A 1 92 ? 4.449 11.189 -11.752 1.00 93.12 92 LEU A N 1
ATOM 734 C CA . LEU A 1 92 ? 5.849 11.102 -11.333 1.00 93.12 92 LEU A CA 1
ATOM 735 C C . LEU A 1 92 ? 6.577 9.886 -11.922 1.00 93.12 92 LEU A C 1
ATOM 737 O O . LEU A 1 92 ? 7.780 9.966 -12.167 1.00 93.12 92 LEU A O 1
ATOM 741 N N . LEU A 1 93 ? 5.878 8.781 -12.207 1.00 91.44 93 LEU A N 1
ATOM 742 C CA . LEU A 1 93 ? 6.487 7.629 -12.886 1.00 91.44 93 LEU A CA 1
ATOM 743 C C . LEU A 1 93 ? 6.917 7.977 -14.311 1.00 91.44 93 LEU A C 1
ATOM 745 O O . LEU A 1 93 ? 7.960 7.513 -14.773 1.00 91.44 93 LEU A O 1
ATOM 749 N N . THR A 1 94 ? 6.114 8.789 -15.000 1.00 89.75 94 THR A N 1
ATOM 750 C CA . THR A 1 94 ? 6.399 9.217 -16.373 1.00 89.75 94 THR A CA 1
ATOM 751 C C . THR A 1 94 ? 7.610 10.142 -16.391 1.00 89.75 94 THR A C 1
ATOM 753 O O . THR A 1 94 ? 8.518 9.933 -17.192 1.00 89.75 94 THR A O 1
ATOM 756 N N . THR A 1 95 ? 7.668 11.097 -15.458 1.00 89.19 95 THR A N 1
ATOM 757 C CA . THR A 1 95 ? 8.808 12.014 -15.292 1.00 89.19 95 THR A CA 1
ATOM 758 C C . THR A 1 95 ? 10.096 11.275 -14.934 1.00 89.19 95 THR A C 1
ATOM 760 O O . THR A 1 95 ? 11.161 11.599 -15.454 1.00 89.19 95 THR A O 1
ATOM 763 N N . TYR A 1 96 ? 10.013 10.263 -14.067 1.00 90.00 96 TYR A N 1
ATOM 764 C CA . TYR A 1 96 ? 11.179 9.486 -13.643 1.00 90.00 96 TYR A CA 1
ATOM 765 C C . TYR A 1 96 ? 11.689 8.525 -14.727 1.00 90.00 96 TYR A C 1
ATOM 767 O O . TYR A 1 96 ? 12.883 8.232 -14.780 1.00 90.00 96 TYR A O 1
ATOM 775 N N . GLY A 1 97 ? 10.803 8.060 -15.613 1.00 87.69 97 GLY A N 1
ATOM 776 C CA . GLY A 1 97 ? 11.121 7.171 -16.728 1.00 87.69 97 GLY A CA 1
ATOM 777 C C . GLY A 1 97 ? 11.150 5.688 -16.342 1.00 87.69 97 GLY A C 1
ATOM 778 O O . GLY A 1 97 ? 11.656 5.294 -15.289 1.00 87.69 97 GLY A O 1
ATOM 779 N N . MET A 1 98 ? 10.627 4.826 -17.224 1.00 80.56 98 MET A N 1
ATOM 780 C CA . MET A 1 98 ? 10.477 3.389 -16.939 1.00 80.56 98 MET A CA 1
ATOM 781 C C . MET A 1 98 ? 11.807 2.664 -16.692 1.00 80.56 98 MET A C 1
ATOM 783 O O . MET A 1 98 ? 11.840 1.721 -15.899 1.00 80.56 98 MET A O 1
ATOM 787 N N . ASP A 1 99 ? 12.896 3.114 -17.323 1.00 85.25 99 ASP A N 1
ATOM 788 C CA . ASP A 1 99 ? 14.236 2.556 -17.104 1.00 85.25 99 ASP A CA 1
ATOM 789 C C . ASP A 1 99 ? 14.682 2.719 -15.646 1.00 85.25 99 ASP A C 1
ATOM 791 O O . ASP A 1 99 ? 15.258 1.797 -15.067 1.00 85.25 99 ASP A O 1
ATOM 795 N N . ASN A 1 100 ? 14.338 3.853 -15.026 1.00 88.81 100 ASN A N 1
ATOM 796 C CA . ASN A 1 100 ? 14.669 4.125 -13.634 1.00 88.81 100 ASN A CA 1
ATOM 797 C C . ASN A 1 100 ? 13.685 3.466 -12.668 1.00 88.81 100 ASN A C 1
ATOM 799 O O . ASN A 1 100 ? 14.108 3.078 -11.586 1.00 88.81 100 ASN A O 1
ATOM 803 N N . VAL A 1 101 ? 12.400 3.310 -13.025 1.00 89.31 101 VAL A N 1
ATOM 804 C CA . VAL A 1 101 ? 11.367 2.642 -12.195 1.00 89.31 101 VAL A CA 1
ATOM 805 C C . VAL A 1 101 ? 11.688 1.158 -11.966 1.00 89.31 101 VAL A C 1
ATOM 807 O O . VAL A 1 101 ? 11.459 0.635 -10.870 1.00 89.31 101 VAL A O 1
ATOM 810 N N . GLY A 1 102 ? 12.279 0.493 -12.956 1.00 87.81 102 GLY A N 1
ATOM 811 C CA . GLY A 1 102 ? 12.649 -0.916 -12.867 1.00 87.81 102 GLY A CA 1
ATOM 812 C C . GLY A 1 102 ? 11.453 -1.874 -12.969 1.00 87.81 102 GLY A C 1
ATOM 813 O O . GLY A 1 102 ? 10.316 -1.557 -12.626 1.00 87.81 102 GLY A O 1
ATOM 814 N N . LYS A 1 103 ? 11.718 -3.091 -13.455 1.00 88.94 103 LYS A N 1
ATOM 815 C CA . LYS A 1 103 ? 10.684 -4.107 -13.744 1.00 88.94 103 LYS A CA 1
ATOM 816 C C . LYS A 1 103 ? 10.060 -4.725 -12.494 1.00 88.94 103 LYS A C 1
ATOM 818 O O . LYS A 1 103 ? 8.954 -5.251 -12.550 1.00 88.94 103 LYS A O 1
ATOM 823 N N . ASP A 1 104 ? 10.768 -4.666 -11.373 1.00 94.12 104 ASP A N 1
ATOM 824 C CA . ASP A 1 104 ? 10.289 -5.228 -10.114 1.00 94.12 104 ASP A CA 1
ATOM 825 C C . ASP A 1 104 ? 9.258 -4.338 -9.426 1.00 94.12 104 ASP A C 1
ATOM 827 O O . ASP A 1 104 ? 8.585 -4.818 -8.514 1.00 94.12 104 ASP A O 1
ATOM 831 N N . ALA A 1 105 ? 9.057 -3.106 -9.908 1.00 96.25 105 ALA A N 1
ATOM 832 C CA . ALA A 1 105 ? 8.076 -2.192 -9.351 1.00 96.25 105 ALA A CA 1
ATOM 833 C C . ALA A 1 105 ? 6.659 -2.779 -9.379 1.00 96.25 105 ALA A C 1
ATOM 835 O O . ALA A 1 105 ? 6.309 -3.609 -10.229 1.00 96.25 105 ALA A O 1
ATOM 836 N N . LYS A 1 106 ? 5.842 -2.359 -8.416 1.00 97.69 106 LYS A N 1
ATOM 837 C CA . LYS A 1 106 ? 4.492 -2.865 -8.171 1.00 97.69 106 LYS A CA 1
ATOM 838 C C . LYS A 1 106 ? 3.542 -1.723 -7.859 1.00 97.69 106 LYS A C 1
ATOM 840 O O . LYS A 1 106 ? 3.941 -0.724 -7.266 1.00 97.69 106 LYS A O 1
ATOM 845 N N . LEU A 1 107 ? 2.284 -1.901 -8.240 1.00 97.94 107 LEU A N 1
ATOM 846 C CA . LEU A 1 107 ? 1.176 -1.067 -7.792 1.00 97.94 107 LEU A CA 1
ATOM 847 C C . LEU A 1 107 ? 0.469 -1.808 -6.658 1.00 97.94 107 LEU A C 1
ATOM 849 O O . LEU A 1 107 ? -0.024 -2.917 -6.857 1.00 97.94 107 LEU A O 1
ATOM 853 N N . VAL A 1 108 ? 0.442 -1.208 -5.476 1.00 98.31 108 VAL A N 1
ATOM 854 C CA . VAL A 1 108 ? -0.173 -1.775 -4.272 1.00 98.31 108 VAL A CA 1
ATOM 855 C C . VAL A 1 108 ? -1.410 -0.952 -3.933 1.00 98.31 108 VAL A C 1
ATOM 857 O O . VAL A 1 108 ? -1.362 0.275 -4.000 1.00 98.31 108 VAL A O 1
ATOM 860 N N . LEU A 1 109 ? -2.505 -1.616 -3.570 1.00 98.00 109 LEU A N 1
ATOM 861 C CA . LEU A 1 109 ? -3.772 -0.996 -3.195 1.00 98.00 109 LEU A CA 1
ATOM 862 C C . LEU A 1 109 ? -4.289 -1.583 -1.883 1.00 98.00 109 LEU A C 1
ATOM 864 O O . LEU A 1 109 ? -4.217 -2.793 -1.672 1.00 98.00 109 LEU A O 1
ATOM 868 N N . SER A 1 110 ? -4.881 -0.730 -1.055 1.00 97.12 110 SER A N 1
ATOM 869 C CA . SER A 1 110 ? -5.720 -1.109 0.079 1.00 97.12 110 SER A CA 1
ATOM 870 C C . SER A 1 110 ? -7.178 -0.828 -0.271 1.00 97.12 110 SER A C 1
ATOM 872 O O . SER A 1 110 ? -7.549 0.328 -0.497 1.00 97.12 110 SER A O 1
ATOM 874 N N . VAL A 1 111 ? -8.003 -1.872 -0.333 1.00 96.88 111 VAL A N 1
ATOM 875 C CA . VAL A 1 111 ? -9.403 -1.790 -0.778 1.00 96.88 111 VAL A CA 1
ATOM 876 C C . VAL A 1 111 ? -10.331 -2.233 0.346 1.00 96.88 111 VAL A C 1
ATOM 878 O O . VAL A 1 111 ? -10.196 -3.340 0.862 1.00 96.88 111 VAL A O 1
ATOM 881 N N . LEU A 1 112 ? -11.289 -1.386 0.714 1.00 95.94 112 LEU A N 1
ATOM 882 C CA . LEU A 1 112 ? -12.317 -1.687 1.704 1.00 95.94 112 LEU A CA 1
ATOM 883 C C . LEU A 1 112 ? -13.179 -2.870 1.263 1.00 95.94 112 LEU A C 1
ATOM 885 O O . LEU A 1 112 ? -13.546 -3.007 0.094 1.00 95.94 112 LEU A O 1
ATOM 889 N N . MET A 1 113 ? -13.563 -3.689 2.235 1.00 93.69 113 MET A N 1
ATOM 890 C CA . MET A 1 113 ? -14.595 -4.696 2.048 1.00 93.69 113 MET A CA 1
ATOM 891 C C . MET A 1 113 ? -15.952 -4.001 1.891 1.00 93.69 113 MET A C 1
ATOM 893 O O . MET A 1 113 ? -16.428 -3.333 2.810 1.00 93.69 113 MET A O 1
ATOM 897 N N . ASP A 1 114 ? -16.578 -4.166 0.728 1.00 90.62 114 ASP A N 1
ATOM 898 C CA . ASP A 1 114 ? -17.919 -3.661 0.445 1.00 90.62 114 ASP A CA 1
ATOM 899 C C . ASP A 1 114 ? -18.981 -4.769 0.506 1.00 90.62 114 ASP A C 1
ATOM 901 O O . ASP A 1 114 ? -18.695 -5.968 0.601 1.00 90.62 114 ASP A O 1
ATOM 905 N N . ASP A 1 115 ? -20.249 -4.357 0.445 1.00 80.00 115 ASP A N 1
ATOM 906 C CA . ASP A 1 115 ? -21.371 -5.287 0.420 1.00 80.00 115 ASP A CA 1
ATOM 907 C C . ASP A 1 115 ? -21.277 -6.204 -0.812 1.00 80.00 115 ASP A C 1
ATOM 909 O O . ASP A 1 115 ? -21.544 -5.791 -1.948 1.00 80.00 115 ASP A O 1
ATOM 913 N N . LYS A 1 116 ? -20.994 -7.489 -0.556 1.00 83.88 116 LYS A N 1
ATOM 914 C CA . LYS A 1 116 ? -20.814 -8.563 -1.553 1.00 83.88 116 LYS A CA 1
ATOM 915 C C . LYS A 1 116 ? -19.501 -8.507 -2.347 1.00 83.88 116 LYS A C 1
ATOM 917 O O . LYS A 1 116 ? -19.462 -9.084 -3.433 1.00 83.88 116 LYS A O 1
ATOM 922 N N . GLU A 1 117 ? -18.466 -7.844 -1.833 1.00 86.25 117 GLU A N 1
ATOM 923 C CA . GLU A 1 117 ? -17.095 -7.890 -2.380 1.00 86.25 117 GLU A CA 1
ATOM 924 C C . GLU A 1 117 ? -16.989 -7.434 -3.851 1.00 86.25 117 GLU A C 1
ATOM 926 O O . GLU A 1 117 ? -16.109 -7.856 -4.602 1.00 86.25 117 GLU A O 1
ATOM 931 N N . LYS A 1 118 ? -17.890 -6.558 -4.304 1.00 90.88 118 LYS A N 1
ATOM 932 C CA . LYS A 1 118 ? -17.955 -6.121 -5.707 1.00 90.88 118 LYS A CA 1
ATOM 933 C C . LYS A 1 118 ? -16.707 -5.356 -6.119 1.00 90.88 118 LYS A C 1
ATOM 935 O O . LYS A 1 118 ? -16.213 -5.562 -7.228 1.00 90.88 118 LYS A O 1
ATOM 940 N N . SER A 1 119 ? -16.223 -4.473 -5.250 1.00 92.38 119 SER A N 1
ATOM 941 C CA . SER A 1 119 ? -15.019 -3.677 -5.502 1.00 92.38 119 SER A CA 1
ATOM 942 C C . SER A 1 119 ? -13.796 -4.582 -5.625 1.00 92.38 119 SER A C 1
ATOM 944 O O . SER A 1 119 ? -13.040 -4.466 -6.586 1.00 92.38 119 SER A O 1
ATOM 946 N N . LEU A 1 120 ? -13.664 -5.554 -4.716 1.00 93.62 120 LEU A N 1
ATOM 947 C CA . LEU A 1 120 ? -12.607 -6.563 -4.758 1.00 93.62 120 LEU A CA 1
ATOM 948 C C . LEU A 1 120 ? -12.638 -7.362 -6.072 1.00 93.62 120 LEU A C 1
ATOM 950 O O . LEU A 1 120 ? -11.611 -7.485 -6.738 1.00 93.62 120 LEU A O 1
ATOM 954 N N . LEU A 1 121 ? -13.812 -7.853 -6.483 1.00 94.31 121 LEU A N 1
ATOM 955 C CA . LEU A 1 121 ? -13.964 -8.648 -7.708 1.00 94.31 121 LEU A CA 1
ATOM 956 C C . LEU A 1 121 ? -13.510 -7.895 -8.966 1.00 94.31 121 LEU A C 1
ATOM 958 O O . LEU A 1 121 ? -12.851 -8.484 -9.819 1.00 94.31 121 LEU A O 1
ATOM 962 N N . ARG A 1 122 ? -13.774 -6.584 -9.057 1.00 95.25 122 ARG A N 1
ATOM 963 C CA . ARG A 1 122 ? -1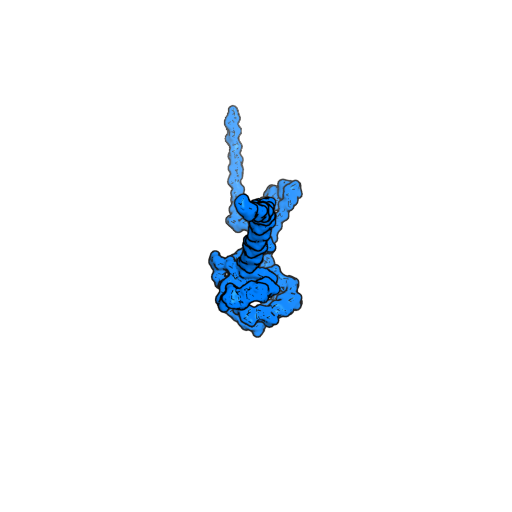3.316 -5.772 -10.198 1.00 95.25 122 ARG A CA 1
ATOM 964 C C . ARG A 1 122 ? -11.802 -5.711 -10.325 1.00 95.25 122 ARG A C 1
ATOM 966 O O . ARG A 1 122 ? -11.286 -5.707 -11.439 1.00 95.25 122 ARG A O 1
ATOM 973 N N . PHE A 1 123 ? -11.094 -5.679 -9.202 1.00 96.50 123 PHE A N 1
ATOM 974 C CA . PHE A 1 123 ? -9.638 -5.739 -9.209 1.00 96.50 123 PHE A CA 1
ATOM 975 C C . PHE A 1 123 ? -9.136 -7.159 -9.492 1.00 96.50 123 PHE A C 1
ATOM 977 O O . PHE A 1 123 ? -8.179 -7.317 -10.246 1.00 96.50 123 PHE A O 1
ATOM 984 N N . ILE A 1 124 ? -9.794 -8.197 -8.967 1.00 95.81 124 ILE A N 1
ATOM 985 C CA . ILE A 1 124 ? -9.434 -9.598 -9.247 1.00 95.81 124 ILE A CA 1
ATOM 986 C C . ILE A 1 124 ? -9.489 -9.899 -10.751 1.00 95.81 124 ILE A C 1
ATOM 988 O O . ILE A 1 124 ? -8.569 -10.535 -11.270 1.00 95.81 124 ILE A O 1
ATOM 992 N N . ASP A 1 125 ? -10.497 -9.390 -11.461 1.00 95.56 125 ASP A N 1
ATOM 993 C CA . ASP A 1 125 ? -10.654 -9.583 -12.911 1.00 95.56 125 ASP A CA 1
ATOM 994 C C . ASP A 1 125 ? -9.465 -9.034 -13.726 1.00 95.56 125 ASP A C 1
ATOM 996 O O . ASP A 1 125 ? -9.178 -9.520 -14.822 1.00 95.56 125 ASP A O 1
ATOM 1000 N N . LEU A 1 126 ? -8.717 -8.065 -13.184 1.00 95.88 126 LEU A N 1
ATOM 1001 C CA . LEU A 1 126 ? -7.502 -7.532 -13.808 1.00 95.88 126 LEU A CA 1
ATOM 1002 C C . LEU A 1 126 ? -6.267 -8.428 -13.613 1.00 95.88 126 LEU A C 1
ATOM 1004 O O . LEU A 1 126 ? -5.212 -8.173 -14.204 1.00 95.88 126 LEU A O 1
ATOM 1008 N N . GLY A 1 127 ? -6.363 -9.484 -12.806 1.00 96.44 127 GLY A N 1
ATOM 1009 C CA . GLY A 1 127 ? -5.296 -10.451 -12.549 1.00 96.44 127 GLY A CA 1
ATOM 1010 C C . GLY A 1 127 ? -4.160 -9.893 -11.682 1.00 96.44 127 GLY A C 1
ATOM 1011 O O . GLY A 1 127 ? -3.042 -9.736 -12.188 1.00 96.44 127 GLY A O 1
ATOM 1012 N N . PRO A 1 128 ? -4.412 -9.565 -10.406 1.00 97.62 128 PRO A N 1
ATOM 1013 C CA . PRO A 1 128 ? -3.364 -9.181 -9.467 1.00 97.62 128 PRO A CA 1
ATOM 1014 C C . PRO A 1 128 ? -2.364 -10.322 -9.253 1.00 97.62 128 PRO A C 1
ATOM 1016 O O . PRO A 1 128 ? -2.677 -11.495 -9.455 1.00 97.62 128 PRO A O 1
ATOM 1019 N N . ILE A 1 129 ? -1.148 -9.976 -8.833 1.00 97.25 129 ILE A N 1
ATOM 1020 C CA . ILE A 1 129 ? -0.131 -10.963 -8.444 1.00 97.25 129 ILE A CA 1
ATOM 1021 C C . ILE A 1 129 ? -0.332 -11.454 -7.007 1.00 97.25 129 ILE A C 1
ATOM 1023 O O . ILE A 1 129 ? 0.139 -12.532 -6.655 1.00 97.25 129 ILE A O 1
ATOM 1027 N N . TYR A 1 130 ? -1.020 -10.660 -6.186 1.00 97.50 130 TYR A N 1
ATOM 1028 C CA . TYR A 1 130 ? -1.350 -10.991 -4.809 1.00 97.50 130 TYR A CA 1
ATOM 1029 C C . TYR A 1 130 ? -2.672 -10.342 -4.409 1.00 97.50 130 TYR A C 1
ATOM 1031 O O . TYR A 1 130 ? -2.944 -9.193 -4.765 1.00 97.50 130 TYR A O 1
ATOM 1039 N N . VAL A 1 131 ? -3.457 -11.088 -3.641 1.00 97.44 131 VAL A N 1
ATOM 1040 C CA . VAL A 1 131 ? -4.649 -10.625 -2.934 1.00 97.44 131 VAL A CA 1
ATOM 1041 C C . VAL A 1 131 ? -4.578 -11.234 -1.544 1.00 97.44 131 VAL A C 1
ATOM 1043 O O . VAL A 1 131 ? -4.317 -12.435 -1.424 1.00 97.44 131 VAL A O 1
ATOM 1046 N N . SER A 1 132 ? -4.801 -10.432 -0.507 1.00 96.50 132 SER A N 1
ATOM 1047 C CA . SER A 1 132 ? -4.873 -10.954 0.857 1.00 96.50 132 SER A CA 1
ATOM 1048 C C . SER A 1 132 ? -5.947 -12.050 0.971 1.00 96.50 132 SER A C 1
ATOM 1050 O O . SER A 1 132 ? -7.038 -11.878 0.422 1.00 96.50 132 SER A O 1
ATOM 1052 N N . PRO A 1 133 ? -5.683 -13.161 1.687 1.00 93.69 133 PRO A N 1
ATOM 1053 C CA . PRO A 1 133 ? -6.633 -14.271 1.820 1.00 93.69 133 PRO A CA 1
ATOM 1054 C C . PRO A 1 133 ? -7.959 -13.885 2.487 1.00 93.69 133 PRO A C 1
ATOM 1056 O O . PRO A 1 133 ? -9.007 -14.435 2.156 1.00 93.69 133 PRO A O 1
ATOM 1059 N N . ASP A 1 134 ? -7.900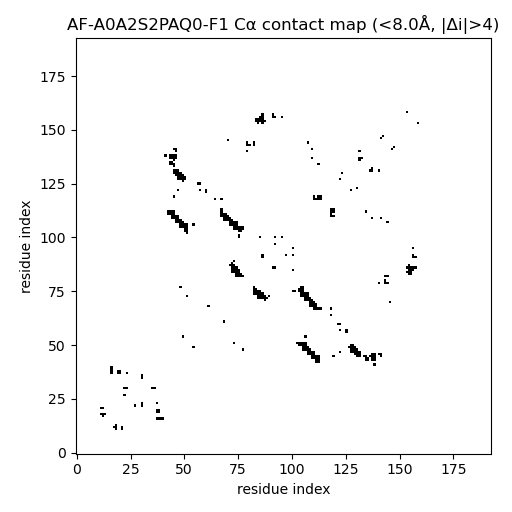 -12.951 3.434 1.00 94.38 134 ASP A N 1
ATOM 1060 C CA . ASP A 1 134 ? -9.032 -12.442 4.196 1.00 94.38 134 ASP A CA 1
ATOM 1061 C C . ASP A 1 134 ? -8.754 -11.006 4.674 1.00 94.38 134 ASP A C 1
ATOM 1063 O O . ASP A 1 134 ? -7.668 -10.456 4.467 1.00 94.38 134 ASP A O 1
ATOM 1067 N N . HIS A 1 135 ? -9.759 -10.391 5.297 1.00 91.56 135 HIS A N 1
ATOM 1068 C CA . HIS A 1 135 ? -9.697 -9.006 5.757 1.00 91.56 135 HIS A CA 1
ATOM 1069 C C . HIS A 1 135 ? -8.794 -8.794 6.983 1.00 91.56 135 HIS A C 1
ATOM 1071 O O . HIS A 1 135 ? -8.300 -7.685 7.170 1.00 91.56 135 HIS A O 1
ATOM 1077 N N . GLU A 1 136 ? -8.570 -9.808 7.825 1.00 91.31 136 GLU A N 1
ATOM 1078 C CA . GLU A 1 136 ? -7.670 -9.683 8.980 1.00 91.31 136 GLU A CA 1
ATOM 1079 C C . GLU A 1 136 ? -6.223 -9.617 8.483 1.00 91.31 136 GLU A C 1
ATOM 1081 O O . GLU A 1 136 ? -5.492 -8.680 8.812 1.00 91.31 136 GLU A O 1
ATOM 1086 N N . VAL A 1 137 ? -5.852 -10.536 7.586 1.00 94.56 137 VAL A N 1
ATOM 1087 C CA . VAL A 1 137 ? -4.553 -10.517 6.899 1.00 94.56 137 VAL A CA 1
ATOM 1088 C C . VAL A 1 137 ? -4.409 -9.265 6.033 1.00 94.56 137 VAL A C 1
ATOM 1090 O O . VAL A 1 137 ? -3.335 -8.673 5.983 1.00 94.56 137 VAL A O 1
ATOM 1093 N N . GLY A 1 138 ? -5.485 -8.817 5.382 1.00 95.25 138 GLY A N 1
ATOM 1094 C CA . GLY A 1 138 ? -5.485 -7.593 4.583 1.00 95.25 138 GLY A CA 1
ATOM 1095 C C . GLY A 1 138 ? -5.195 -6.332 5.392 1.00 95.25 138 GLY A C 1
ATOM 1096 O O . GLY A 1 138 ? -4.446 -5.473 4.928 1.00 95.25 138 GLY A O 1
ATOM 1097 N N . ILE A 1 139 ? -5.705 -6.237 6.621 1.00 93.31 139 ILE A N 1
ATOM 1098 C CA . ILE A 1 139 ? -5.350 -5.156 7.549 1.00 93.31 139 ILE A CA 1
ATOM 1099 C C . ILE A 1 139 ? -3.862 -5.231 7.915 1.00 93.31 139 ILE A C 1
ATOM 1101 O O . ILE A 1 139 ? -3.164 -4.219 7.814 1.00 93.31 139 ILE A O 1
ATOM 1105 N N . ASP A 1 140 ? -3.373 -6.409 8.308 1.00 93.06 140 ASP A N 1
ATOM 1106 C CA . ASP A 1 140 ? -1.976 -6.596 8.720 1.00 93.06 140 ASP A CA 1
ATOM 1107 C C . ASP A 1 140 ? -0.990 -6.311 7.580 1.00 93.06 140 ASP A C 1
ATOM 1109 O O . ASP A 1 140 ? 0.054 -5.694 7.796 1.00 93.06 140 ASP A O 1
ATOM 1113 N N . ASP A 1 141 ? -1.316 -6.723 6.357 1.00 95.19 141 ASP A N 1
ATOM 1114 C CA . ASP A 1 141 ? -0.507 -6.467 5.169 1.00 95.19 141 ASP A CA 1
ATOM 1115 C C . ASP A 1 141 ? -0.552 -4.995 4.751 1.00 95.19 141 ASP A C 1
ATOM 1117 O O . ASP A 1 141 ? 0.489 -4.412 4.442 1.00 95.19 141 ASP A O 1
ATOM 1121 N N . ALA A 1 142 ? -1.725 -4.360 4.791 1.00 94.75 142 ALA A N 1
ATOM 1122 C CA . ALA A 1 142 ? -1.867 -2.947 4.453 1.00 94.75 142 ALA A CA 1
ATOM 1123 C C . ALA A 1 142 ? -1.049 -2.038 5.368 1.00 94.75 142 ALA A C 1
ATOM 1125 O O . ALA A 1 142 ? -0.433 -1.104 4.868 1.00 94.75 142 ALA A O 1
ATOM 1126 N N . ILE A 1 143 ? -0.962 -2.327 6.669 1.00 92.81 143 ILE A N 1
ATOM 1127 C CA . ILE A 1 143 ? -0.169 -1.517 7.612 1.00 92.81 143 ILE A CA 1
ATOM 1128 C C . ILE A 1 143 ? 1.328 -1.531 7.264 1.00 92.81 143 ILE A C 1
ATOM 1130 O O . ILE A 1 143 ? 2.034 -0.566 7.565 1.00 92.81 143 ILE A O 1
ATOM 1134 N N . LYS A 1 144 ? 1.822 -2.595 6.620 1.00 94.38 144 LYS A N 1
ATOM 1135 C CA . LYS A 1 144 ? 3.227 -2.692 6.202 1.00 94.38 144 LYS A CA 1
ATOM 1136 C C . LYS A 1 144 ? 3.530 -1.707 5.074 1.00 94.38 144 LYS A C 1
ATOM 1138 O O . LYS A 1 144 ? 4.495 -0.958 5.170 1.00 94.38 144 LYS A O 1
ATOM 1143 N N . PHE A 1 145 ? 2.686 -1.663 4.042 1.00 96.50 145 PHE A N 1
ATOM 1144 C CA . PHE A 1 145 ? 2.866 -0.777 2.881 1.00 96.50 145 PHE A CA 1
ATOM 1145 C C . PHE A 1 145 ? 2.375 0.658 3.125 1.00 96.50 145 PHE A C 1
ATOM 1147 O O . PHE A 1 145 ? 2.956 1.608 2.601 1.00 96.50 145 PHE A O 1
ATOM 1154 N N . PHE A 1 146 ? 1.325 0.814 3.929 1.00 95.19 146 PHE A N 1
ATOM 1155 C CA . PHE A 1 146 ? 0.642 2.071 4.225 1.00 95.19 146 PHE A CA 1
ATOM 1156 C C . PHE A 1 146 ? 0.688 2.340 5.739 1.00 95.19 146 PHE A C 1
ATOM 1158 O O . PHE A 1 146 ? -0.296 2.116 6.451 1.00 95.19 146 PHE A O 1
ATOM 1165 N N . PRO A 1 147 ? 1.844 2.784 6.268 1.00 90.75 147 PRO A N 1
ATOM 1166 C CA . PRO A 1 147 ? 1.978 3.117 7.682 1.00 90.75 147 PRO A CA 1
ATOM 1167 C C . PRO A 1 147 ? 1.123 4.335 8.064 1.00 90.75 147 PRO A C 1
ATOM 1169 O O . PRO A 1 147 ? 0.609 5.060 7.219 1.00 90.75 147 PRO A O 1
ATOM 1172 N N . TYR A 1 148 ? 1.000 4.610 9.364 1.00 85.06 148 TYR A N 1
ATOM 1173 C CA . TYR A 1 148 ? 0.127 5.682 9.869 1.00 85.06 148 TYR A CA 1
ATOM 1174 C C . TYR A 1 148 ? 0.455 7.082 9.318 1.00 85.06 148 TYR A C 1
ATOM 1176 O O . TYR A 1 148 ? -0.426 7.930 9.241 1.00 85.06 148 TYR A O 1
ATOM 1184 N N . ASN A 1 149 ? 1.722 7.336 8.983 1.00 86.06 149 ASN A N 1
ATOM 1185 C CA . ASN A 1 149 ? 2.200 8.592 8.411 1.00 86.06 149 ASN A CA 1
ATOM 1186 C C . ASN A 1 149 ? 2.317 8.518 6.884 1.00 86.06 149 ASN A C 1
ATOM 1188 O O . ASN A 1 149 ? 2.993 9.358 6.296 1.00 86.06 149 ASN A O 1
ATOM 1192 N N . PHE A 1 150 ? 1.703 7.516 6.240 1.00 91.56 150 PHE A N 1
ATOM 1193 C CA . PHE A 1 150 ? 1.814 7.299 4.801 1.00 91.56 150 PHE A CA 1
ATOM 1194 C C . PHE A 1 150 ? 1.500 8.568 4.019 1.00 91.56 150 PHE A C 1
ATOM 1196 O O . PHE A 1 150 ? 2.271 8.909 3.133 1.00 91.56 150 PHE A O 1
ATOM 1203 N N . ASP A 1 151 ? 0.450 9.308 4.380 1.00 90.56 151 ASP A N 1
ATOM 1204 C CA . ASP A 1 151 ? 0.046 10.546 3.700 1.00 90.56 151 ASP A CA 1
ATOM 1205 C C . ASP A 1 151 ? 1.144 11.623 3.692 1.00 90.56 151 ASP A C 1
ATOM 1207 O O . ASP A 1 151 ? 1.326 12.298 2.680 1.00 90.56 151 ASP A O 1
ATOM 1211 N N . GLU A 1 152 ? 1.946 11.702 4.754 1.00 92.19 152 GLU A N 1
ATOM 1212 C CA . GLU A 1 152 ? 3.049 12.660 4.917 1.00 92.19 152 GLU A CA 1
ATOM 1213 C C . GLU A 1 152 ? 4.360 12.185 4.268 1.00 92.19 152 GLU A C 1
ATOM 1215 O O . GLU A 1 152 ? 5.281 12.977 4.084 1.00 92.19 152 GLU A O 1
ATOM 1220 N N . MET A 1 153 ? 4.473 10.897 3.928 1.00 91.88 153 MET A N 1
ATOM 1221 C CA . MET A 1 153 ? 5.688 10.342 3.331 1.00 91.88 153 MET A CA 1
ATOM 1222 C C . MET A 1 153 ? 5.864 10.776 1.875 1.00 91.88 153 MET A C 1
ATOM 1224 O O . MET A 1 153 ? 4.962 10.614 1.043 1.00 91.88 153 MET A O 1
ATOM 1228 N N . ASP A 1 154 ? 7.078 11.222 1.559 1.00 94.75 154 ASP A N 1
ATOM 1229 C CA . ASP A 1 154 ? 7.540 11.417 0.191 1.00 94.75 154 ASP A CA 1
ATOM 1230 C C . ASP A 1 154 ? 8.143 10.122 -0.364 1.00 94.75 154 ASP A C 1
ATOM 1232 O O . ASP A 1 154 ? 8.874 9.400 0.317 1.00 94.75 154 ASP A O 1
ATOM 1236 N N . GLY A 1 155 ? 7.806 9.814 -1.616 1.00 93.31 155 GLY A N 1
ATOM 1237 C CA . GLY A 1 155 ? 8.390 8.687 -2.339 1.00 93.31 155 GLY A CA 1
ATOM 1238 C C . GLY A 1 155 ? 9.778 9.012 -2.896 1.00 93.31 155 GLY A C 1
ATOM 1239 O O . GLY A 1 155 ? 10.140 10.180 -3.051 1.00 93.31 155 GLY A O 1
ATOM 1240 N N . GLU A 1 156 ? 10.531 7.969 -3.250 1.00 94.75 156 GLU A N 1
ATOM 1241 C CA . GLU A 1 156 ? 11.882 8.054 -3.830 1.00 94.75 156 GLU A CA 1
ATOM 1242 C C . GLU A 1 156 ? 11.985 9.091 -4.962 1.00 94.75 156 GLU A C 1
ATOM 1244 O O . GLU A 1 156 ? 12.925 9.883 -4.993 1.00 94.75 156 GLU A O 1
ATOM 1249 N N . ILE A 1 157 ? 10.995 9.130 -5.859 1.00 94.50 157 ILE A N 1
ATOM 1250 C CA . ILE A 1 157 ? 11.016 10.010 -7.035 1.00 94.50 157 ILE A CA 1
ATOM 1251 C C . ILE A 1 157 ? 10.930 11.481 -6.627 1.00 94.50 157 ILE A C 1
ATOM 1253 O O . ILE A 1 157 ? 11.658 12.315 -7.159 1.00 94.50 157 ILE A O 1
ATOM 1257 N N . LYS A 1 158 ? 10.067 11.808 -5.661 1.00 93.69 158 LYS A N 1
ATOM 1258 C CA . LYS A 1 158 ? 9.910 13.189 -5.195 1.00 93.69 158 LYS A CA 1
ATOM 1259 C C . LYS A 1 158 ? 11.172 13.668 -4.479 1.00 93.69 158 LYS A C 1
ATOM 1261 O O . LYS A 1 158 ? 11.633 14.770 -4.745 1.00 93.69 158 LYS A O 1
ATOM 1266 N N . LEU A 1 159 ? 11.782 12.807 -3.661 1.00 92.94 159 LEU A N 1
ATOM 1267 C CA . LEU A 1 159 ? 13.067 13.100 -3.020 1.00 92.94 159 LEU A CA 1
ATOM 1268 C C . LEU A 1 159 ? 14.183 13.334 -4.052 1.00 92.94 159 LEU A C 1
ATOM 1270 O O . LEU A 1 159 ? 14.982 14.253 -3.890 1.00 92.94 159 LEU A O 1
ATOM 1274 N N . TRP A 1 160 ? 14.226 12.539 -5.126 1.00 92.69 160 TRP A N 1
ATOM 1275 C CA . TRP A 1 160 ? 15.185 12.714 -6.222 1.00 92.69 160 TRP A CA 1
ATOM 1276 C C . TRP A 1 160 ? 14.981 14.028 -6.996 1.00 92.69 160 TRP A C 1
ATOM 1278 O O . TRP A 1 160 ? 15.960 14.665 -7.386 1.00 92.69 160 TRP A O 1
ATOM 1288 N N . LEU A 1 161 ? 13.731 14.455 -7.203 1.00 91.62 161 LEU A N 1
ATOM 1289 C CA . LEU A 1 161 ? 13.422 15.747 -7.826 1.00 91.62 161 LEU A CA 1
ATOM 1290 C C . LEU A 1 161 ? 13.897 16.910 -6.950 1.00 91.62 161 LEU A C 1
ATOM 1292 O O . LEU A 1 161 ? 14.661 17.742 -7.428 1.00 91.62 161 LEU A O 1
ATOM 1296 N N . THR A 1 162 ? 13.564 16.904 -5.656 1.00 92.06 162 THR A N 1
ATOM 1297 C CA . THR A 1 162 ? 14.006 17.948 -4.717 1.00 92.06 162 THR A CA 1
ATOM 1298 C C . THR A 1 162 ? 15.532 18.039 -4.636 1.00 92.06 162 THR A C 1
ATOM 1300 O O . THR A 1 162 ? 16.086 19.130 -4.628 1.00 92.06 162 THR A O 1
ATOM 1303 N N . GLN A 1 163 ? 16.244 16.906 -4.638 1.00 89.88 163 GLN A N 1
ATOM 1304 C CA . GLN A 1 163 ? 17.714 16.908 -4.646 1.00 89.88 163 GLN A CA 1
ATOM 1305 C C . GLN A 1 163 ? 18.310 17.529 -5.916 1.00 89.88 163 GLN A C 1
ATOM 1307 O O . GLN A 1 163 ? 19.360 18.166 -5.848 1.00 89.88 163 GLN A O 1
ATOM 1312 N N . GLN A 1 164 ? 17.676 17.337 -7.075 1.00 88.19 164 GLN A N 1
ATOM 1313 C CA . GLN A 1 164 ? 18.124 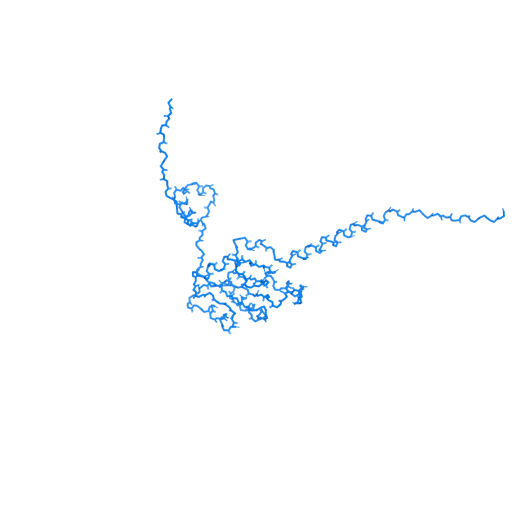17.979 -8.312 1.00 88.19 164 GLN A CA 1
ATOM 1314 C C . GLN A 1 164 ? 17.832 19.471 -8.330 1.00 88.19 164 GLN A C 1
ATOM 1316 O O . GLN A 1 164 ? 18.669 20.225 -8.812 1.00 88.19 164 GLN A O 1
ATOM 1321 N N . GLU A 1 165 ? 16.680 19.893 -7.811 1.00 88.56 165 GLU A N 1
ATOM 1322 C CA . GLU A 1 165 ? 16.336 21.312 -7.686 1.00 88.56 165 GLU A CA 1
ATOM 1323 C C . GLU A 1 165 ? 17.361 22.034 -6.809 1.00 88.56 165 GLU A C 1
ATOM 1325 O O . GLU A 1 165 ? 17.972 22.989 -7.277 1.00 88.56 165 GLU A O 1
ATOM 1330 N N . MET A 1 166 ? 17.665 21.498 -5.620 1.00 87.31 166 MET A N 1
ATOM 1331 C CA . MET A 1 166 ? 18.680 22.071 -4.723 1.00 87.31 166 MET A CA 1
ATOM 1332 C C . MET A 1 166 ? 20.060 22.146 -5.386 1.00 87.31 166 MET A C 1
ATOM 1334 O O . MET A 1 166 ? 20.724 23.171 -5.322 1.00 87.31 166 MET A O 1
ATOM 1338 N N . LYS A 1 167 ? 20.479 21.087 -6.093 1.00 85.31 167 LYS A N 1
ATOM 1339 C CA . LYS A 1 167 ? 21.763 21.088 -6.808 1.00 85.31 167 LYS A CA 1
ATOM 1340 C C . LYS A 1 167 ? 21.814 22.141 -7.920 1.00 85.31 167 LYS A C 1
ATOM 1342 O O . LYS A 1 167 ? 22.874 22.704 -8.182 1.00 85.31 167 LYS A O 1
ATOM 1347 N N . ASN A 1 168 ? 20.701 22.355 -8.616 1.00 82.56 168 ASN A N 1
ATOM 1348 C CA . ASN A 1 168 ? 20.624 23.358 -9.670 1.00 82.56 168 ASN A CA 1
ATOM 1349 C C . ASN A 1 168 ? 20.638 24.774 -9.081 1.00 82.56 168 ASN A C 1
ATOM 1351 O O . ASN A 1 168 ? 21.299 25.635 -9.650 1.00 82.56 168 ASN A O 1
ATOM 1355 N N . GLU A 1 169 ? 19.958 25.003 -7.954 1.00 76.44 169 GLU A N 1
ATOM 1356 C CA . GLU A 1 169 ? 19.989 26.276 -7.219 1.00 76.44 169 GLU A CA 1
ATOM 1357 C C . GLU A 1 169 ? 21.399 26.591 -6.704 1.00 76.44 169 GLU A C 1
ATOM 1359 O O . GLU A 1 169 ? 21.914 27.664 -7.007 1.00 76.44 169 GLU A O 1
ATOM 1364 N N . ASP A 1 170 ? 22.068 25.630 -6.056 1.00 74.44 170 ASP A N 1
ATOM 1365 C CA . ASP A 1 170 ? 23.455 25.778 -5.591 1.00 74.44 170 ASP A CA 1
ATOM 1366 C C . ASP A 1 170 ? 24.410 26.120 -6.753 1.00 74.44 170 ASP A C 1
ATOM 1368 O O . ASP A 1 170 ? 25.295 26.962 -6.612 1.00 74.44 170 ASP A O 1
ATOM 1372 N N . MET A 1 171 ? 24.225 25.494 -7.927 1.00 66.19 171 MET A N 1
ATOM 1373 C CA . MET A 1 171 ? 25.007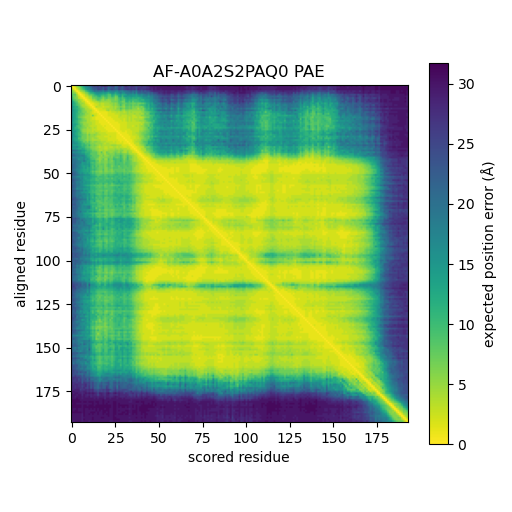 25.835 -9.121 1.00 66.19 171 MET A CA 1
ATOM 1374 C C . MET A 1 171 ? 24.725 27.263 -9.597 1.00 66.19 171 MET A C 1
ATOM 1376 O O . MET A 1 171 ? 25.665 27.966 -9.948 1.00 66.19 171 MET A O 1
ATOM 1380 N N . VAL A 1 172 ? 23.462 27.700 -9.639 1.00 70.06 172 VAL A N 1
ATOM 1381 C CA . VAL A 1 172 ? 23.106 29.063 -10.076 1.00 70.06 172 VAL A CA 1
ATOM 1382 C C . VAL A 1 172 ? 23.685 30.114 -9.125 1.00 70.06 172 VAL A C 1
ATOM 1384 O O . VAL A 1 172 ? 24.256 31.088 -9.610 1.00 70.06 172 VAL A O 1
ATOM 1387 N N . GLU A 1 173 ? 23.622 29.895 -7.809 1.00 58.03 173 GLU A N 1
ATOM 1388 C CA . GLU A 1 173 ? 24.236 30.791 -6.816 1.00 58.03 173 GLU A CA 1
ATOM 1389 C C . GLU A 1 173 ? 25.771 30.842 -6.942 1.00 58.03 173 GLU A C 1
ATOM 1391 O O . GLU A 1 173 ? 26.361 31.917 -6.827 1.00 58.03 173 GLU A O 1
ATOM 1396 N N . GLU A 1 174 ? 26.435 29.714 -7.232 1.00 59.91 174 GLU A N 1
ATOM 1397 C CA . GLU A 1 174 ? 27.890 29.673 -7.455 1.00 59.91 174 GLU A CA 1
ATOM 1398 C C . GLU A 1 174 ? 28.313 30.460 -8.711 1.00 59.91 174 GLU A C 1
ATOM 1400 O O . GLU A 1 174 ? 29.344 31.134 -8.692 1.00 59.91 174 GLU A O 1
ATOM 1405 N N . TYR A 1 175 ? 27.515 30.429 -9.787 1.00 57.88 175 TYR A N 1
ATOM 1406 C CA . TYR A 1 175 ? 27.770 31.250 -10.978 1.00 57.88 175 TYR A CA 1
ATOM 1407 C C . TYR A 1 175 ? 27.454 32.736 -10.752 1.00 57.88 175 TYR A C 1
ATOM 1409 O O . TYR A 1 175 ? 28.216 33.578 -11.222 1.00 57.88 175 TYR A O 1
ATOM 1417 N N . GLU A 1 176 ? 26.389 33.078 -10.018 1.00 57.47 176 GLU A N 1
ATOM 1418 C CA . GLU A 1 176 ? 26.043 34.479 -9.716 1.00 57.47 176 GLU A CA 1
ATOM 1419 C C . GLU A 1 176 ? 27.062 35.172 -8.798 1.00 57.47 176 GLU A C 1
ATOM 1421 O O . GLU A 1 176 ? 27.231 36.379 -8.916 1.00 57.47 176 GLU A O 1
ATOM 1426 N N . PHE A 1 177 ? 27.759 34.433 -7.926 1.00 48.53 177 PHE A N 1
ATOM 1427 C CA . PHE A 1 177 ? 28.823 34.968 -7.057 1.00 48.53 177 PHE A CA 1
ATOM 1428 C C . PHE A 1 177 ? 30.222 34.947 -7.711 1.00 48.53 177 PHE A C 1
ATOM 1430 O O . PHE A 1 177 ? 31.200 35.428 -7.137 1.00 48.53 177 PHE A O 1
ATOM 1437 N N . GLY A 1 178 ? 30.349 34.323 -8.886 1.00 53.03 178 GLY A N 1
ATOM 1438 C CA . GLY A 1 178 ? 31.603 34.203 -9.633 1.00 53.03 178 GLY A CA 1
ATOM 1439 C C . GLY A 1 178 ? 31.797 35.259 -10.726 1.00 53.03 178 GLY A C 1
ATOM 1440 O O . GLY A 1 178 ? 32.889 35.345 -11.288 1.00 53.03 178 GLY A O 1
ATOM 1441 N N . GLU A 1 179 ? 30.772 36.053 -11.051 1.00 50.69 179 GLU A N 1
ATOM 1442 C CA . GLU A 1 179 ? 30.825 37.060 -12.125 1.00 50.69 179 GLU A CA 1
ATOM 1443 C C . GLU A 1 179 ? 31.257 38.466 -11.652 1.00 50.69 179 GLU A C 1
ATOM 1445 O O . GLU A 1 179 ? 31.484 39.350 -12.481 1.00 50.69 179 GLU A O 1
ATOM 1450 N N . ASP A 1 180 ? 31.448 38.690 -10.350 1.00 47.62 180 ASP A N 1
ATOM 1451 C CA . ASP A 1 180 ? 31.813 39.988 -9.765 1.00 47.62 180 ASP A CA 1
ATOM 1452 C C . ASP A 1 180 ? 33.329 40.224 -9.551 1.00 47.62 180 ASP A C 1
ATOM 1454 O O . ASP A 1 180 ? 33.714 41.331 -9.163 1.00 47.62 180 ASP A O 1
ATOM 1458 N N . GLU A 1 181 ? 34.214 39.269 -9.880 1.00 48.53 181 GLU A N 1
ATOM 1459 C CA . GLU A 1 181 ? 35.678 39.421 -9.696 1.00 48.53 181 GLU A CA 1
ATOM 1460 C C . GLU A 1 181 ? 36.545 39.604 -10.963 1.00 48.53 181 GLU A C 1
ATOM 1462 O O . GLU A 1 181 ? 37.756 39.772 -10.827 1.00 48.53 181 GLU A O 1
ATOM 1467 N N . GLU A 1 182 ? 36.003 39.700 -12.184 1.00 48.31 182 GLU A N 1
ATOM 1468 C CA . GLU A 1 182 ? 36.836 40.007 -13.370 1.00 48.31 182 GLU A CA 1
ATOM 1469 C C . GLU A 1 182 ? 36.382 41.251 -14.143 1.00 48.31 182 GLU A C 1
ATOM 1471 O O . GLU A 1 182 ? 35.715 41.201 -15.174 1.00 48.31 182 GLU A O 1
ATOM 1476 N N . GLY A 1 183 ? 36.823 42.412 -13.650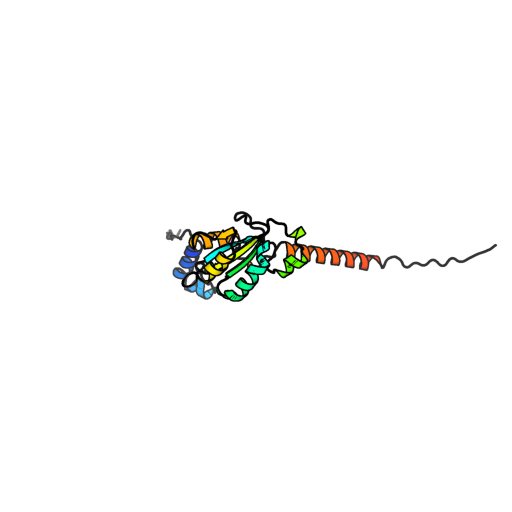 1.00 43.03 183 GLY A N 1
ATOM 1477 C CA . GLY A 1 183 ? 36.636 43.704 -14.304 1.00 43.03 183 GLY A CA 1
ATOM 1478 C C . GLY A 1 183 ? 37.814 44.663 -14.123 1.00 43.03 183 GLY A C 1
ATOM 1479 O O . GLY A 1 183 ? 37.619 45.771 -13.632 1.00 43.03 183 GLY A O 1
ATOM 1480 N N . ILE A 1 184 ? 39.033 44.282 -14.528 1.00 38.91 184 ILE A N 1
ATOM 1481 C CA . ILE A 1 184 ? 40.120 45.247 -14.784 1.00 38.91 184 ILE A CA 1
ATOM 1482 C C . ILE A 1 184 ? 40.624 45.043 -16.214 1.00 38.91 184 ILE A C 1
ATOM 1484 O O . ILE A 1 184 ? 41.403 44.144 -16.511 1.00 38.91 184 ILE A O 1
ATOM 1488 N N . ILE A 1 185 ? 40.146 45.902 -17.109 1.00 40.88 185 ILE A N 1
ATOM 1489 C CA . ILE A 1 185 ? 40.624 46.031 -18.485 1.00 40.88 185 ILE A CA 1
ATOM 1490 C C . ILE A 1 185 ? 41.863 46.940 -18.432 1.00 40.88 185 ILE A C 1
ATOM 1492 O O . ILE A 1 185 ? 41.727 48.147 -18.239 1.00 40.88 185 ILE A O 1
ATOM 1496 N N . GLU A 1 186 ? 43.072 46.385 -18.547 1.00 39.00 186 GLU A N 1
ATOM 1497 C CA . GLU A 1 186 ? 44.288 47.190 -18.737 1.00 39.00 186 GLU A CA 1
ATOM 1498 C C . GLU A 1 186 ? 44.378 47.662 -20.200 1.00 39.00 186 GLU A C 1
ATOM 1500 O O . GLU A 1 186 ? 44.584 46.875 -21.127 1.00 39.00 186 GLU A O 1
ATOM 1505 N N . GLU A 1 187 ? 44.214 48.972 -20.413 1.00 38.22 187 GLU A N 1
ATOM 1506 C CA . GLU A 1 187 ? 44.520 49.643 -21.678 1.00 38.22 187 GLU A CA 1
ATOM 1507 C C . GLU A 1 187 ? 46.030 49.575 -21.972 1.00 38.22 187 GLU A C 1
ATOM 1509 O O . GLU A 1 187 ? 46.855 50.174 -21.280 1.00 38.22 187 GLU A O 1
ATOM 1514 N N . TYR A 1 188 ? 46.400 48.888 -23.055 1.00 40.34 188 TYR A N 1
ATOM 1515 C CA . TYR A 1 188 ? 47.752 48.925 -23.611 1.00 40.34 188 TYR A CA 1
ATOM 1516 C C . TYR A 1 188 ? 48.047 50.301 -24.234 1.00 40.34 188 TYR A C 1
ATOM 1518 O O . TYR A 1 188 ? 47.647 50.596 -25.361 1.00 40.34 188 TYR A O 1
ATOM 1526 N N . SER A 1 189 ? 48.820 51.126 -23.526 1.00 40.91 189 SER A N 1
ATOM 1527 C CA . SER A 1 189 ? 49.498 52.298 -24.090 1.00 40.91 189 SER A CA 1
ATOM 1528 C C . SER A 1 189 ? 50.677 51.848 -24.959 1.00 40.91 189 SER A C 1
ATOM 1530 O O . SER A 1 189 ? 51.702 51.397 -24.448 1.00 40.91 189 SER A O 1
ATOM 1532 N N . SER A 1 190 ? 50.562 52.007 -26.278 1.00 49.62 190 SER A N 1
ATOM 1533 C CA . SER A 1 190 ? 51.691 51.894 -27.206 1.00 49.62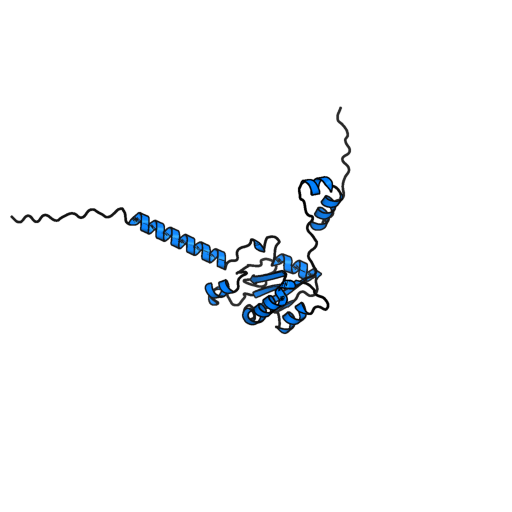 190 SER A CA 1
ATOM 1534 C C . SER A 1 190 ? 52.678 53.049 -26.994 1.00 49.62 190 SER A C 1
ATOM 1536 O O . SER A 1 190 ? 52.309 54.211 -27.147 1.00 49.62 190 SER A O 1
ATOM 1538 N N . GLN A 1 191 ? 53.940 52.740 -26.692 1.00 42.00 191 GLN A N 1
ATOM 1539 C CA . GLN A 1 191 ? 55.058 53.662 -26.902 1.00 42.00 191 GLN A CA 1
ATOM 1540 C C . GLN A 1 191 ? 56.059 53.010 -27.852 1.00 42.00 191 GLN A C 1
ATOM 1542 O O . GLN A 1 191 ? 56.696 52.013 -27.521 1.00 42.00 191 GLN A O 1
ATOM 1547 N N . ASP A 1 192 ? 56.136 53.586 -29.048 1.00 45.41 192 ASP A N 1
ATOM 1548 C CA . ASP A 1 192 ? 57.234 53.421 -29.991 1.00 45.41 192 ASP A CA 1
ATOM 1549 C C . ASP A 1 192 ? 58.300 54.492 -29.693 1.00 45.41 192 ASP A C 1
ATOM 1551 O O . ASP A 1 192 ? 57.948 55.656 -29.473 1.00 45.41 192 ASP A O 1
ATOM 1555 N N . GLN A 1 193 ? 59.565 54.061 -29.801 1.00 36.09 193 GLN A N 1
ATOM 1556 C CA . GLN A 1 193 ? 60.860 54.777 -29.744 1.00 36.09 193 GLN A CA 1
ATOM 1557 C C . GLN A 1 193 ? 61.558 54.959 -28.390 1.00 36.09 193 GLN A C 1
ATOM 1559 O O . GLN A 1 193 ? 61.166 55.830 -27.586 1.00 36.09 193 GLN A O 1
#

Radius of gyration: 28.31 Å; Cα contacts (8 Å, |Δi|>4): 223; chains: 1; bounding box: 82×69×88 Å